Protein AF-A0A7M7HF62-F1 (afdb_monomer_lite)

pLDDT: mean 87.73, std 7.61, range [60.03, 95.88]

Foldseek 3Di:
DCVVQVWDKDAPQQHHFDDDPPAHGARIWTQDPVRAIATEHEAECQQQLPCVVDPPPQVPADPPGDGSVNSNVVNVVRQVVCVVVRHHYDYHYPVNVVVCCVVPPVNVVVCCVVCVPVDDPADVVQQDDDDDDDDLDPDDDDDVPDDDDDDDDVPVVVVCVVVPDDDDDGDRDQDDDVRQCVVCPPVNNCVPDQFKDFDKDQADFPDSDQQDWDQDPNDTDRDNFQQCVNVVPPDHDPDPPRVRRIDTTMHGSVSVVVD

Sequence (259 aa):
MEHEIGWPILHSVKSRDKRLSKGPLVDGFCVLENNEKVVLQSHGYYWHGCVRCYTDGRDLPIVNGESMDERYERTLRVSGKIRRHRYRLIEKRECDFDREYSENEQMMTYIKEVTKDWHTPLNPPDAFFGGRTGNTIKSYNICKNEKIKYVDVCSLYRTFANAGRYPVGDPKLYVGEVECARIVGPDNNISQIDGLLMCEVLPLRNLYLPILPVKMHNKLLFPLCRSYAASMCQEDCKHEVVNARIFVGTWVADELRNA

Organism: Nasonia vitripennis (NCBI:txid7425)

Radius of gyration: 26.22 Å; chains: 1; bounding box: 62×40×77 Å

Secondary structure (DSSP, 8-state):
-HHHH-PPPB-TTTSPPEEPTTS-EESEEEE-TT--EEEEEEE-TTTTT-TTT--SSTTSB-TTS-BHHHHHHHHHHHHHHHHHTT-EEEEEEHHHHHHHHHH-HHHHHHHHHHTTT-PPPP-GGGG--------S-S--PPPTT--------TTHHHHHHHHS----SPPPP--SHHHHHHHHTTTT--TT--SEEEEEE-PPSS-SS----EEETTEEE--S-HHHHHTT--S------GGGT-EEEEEEHHHHHT-

Structure (mmCIF, N/CA/C/O backbone):
data_AF-A0A7M7HF62-F1
#
_entry.id   AF-A0A7M7HF62-F1
#
loop_
_atom_site.group_PDB
_atom_site.id
_atom_site.type_symbol
_atom_site.label_atom_id
_atom_site.label_alt_id
_atom_site.label_comp_id
_atom_site.label_asym_id
_atom_site.label_entity_id
_atom_site.label_seq_id
_atom_site.pdbx_PDB_ins_code
_atom_site.Cartn_x
_atom_site.Cartn_y
_atom_site.Cartn_z
_atom_site.occupancy
_atom_site.B_iso_or_equiv
_atom_site.auth_seq_id
_atom_site.auth_comp_id
_atom_site.auth_asym_id
_atom_site.auth_atom_id
_atom_site.pdbx_PDB_model_num
ATOM 1 N N . MET A 1 1 ? -5.792 -0.531 25.590 1.00 61.47 1 MET A N 1
ATOM 2 C CA . MET A 1 1 ? -6.219 -1.948 25.594 1.00 61.47 1 MET A CA 1
ATOM 3 C C . MET A 1 1 ? -5.122 -2.902 25.146 1.00 61.47 1 MET A C 1
ATOM 5 O O . MET A 1 1 ? -4.545 -3.494 26.032 1.00 61.47 1 MET A O 1
ATOM 9 N N . GLU A 1 2 ? -4.786 -3.080 23.860 1.00 67.88 2 GLU A N 1
ATOM 10 C CA . GLU A 1 2 ? -3.786 -4.102 23.452 1.00 67.88 2 GLU A CA 1
ATOM 11 C C . GLU A 1 2 ? -2.454 -3.994 24.217 1.00 67.88 2 GLU A C 1
ATOM 13 O O . GLU A 1 2 ? -1.947 -4.992 24.709 1.00 67.88 2 GLU A O 1
ATOM 18 N N . HIS A 1 3 ? -1.971 -2.771 24.433 1.00 70.25 3 HIS A N 1
ATOM 19 C CA . HIS A 1 3 ? -0.820 -2.470 25.290 1.00 70.25 3 HIS A CA 1
ATOM 20 C C . HIS A 1 3 ? -0.986 -2.864 26.767 1.00 70.25 3 HIS A C 1
ATOM 22 O O . HIS A 1 3 ? -0.040 -3.294 27.410 1.00 70.25 3 HIS A O 1
ATOM 28 N N . GLU A 1 4 ? -2.186 -2.694 27.315 1.00 68.75 4 GLU A N 1
ATOM 29 C CA . GLU A 1 4 ? -2.469 -2.881 28.744 1.00 68.75 4 GLU A CA 1
ATOM 30 C C . GLU A 1 4 ? -2.792 -4.336 29.083 1.00 68.75 4 GLU A C 1
ATOM 32 O O . GLU A 1 4 ? -2.513 -4.784 30.189 1.00 68.75 4 GLU A O 1
ATOM 37 N N . ILE A 1 5 ? -3.420 -5.064 28.152 1.00 69.62 5 ILE A N 1
ATOM 38 C CA . ILE A 1 5 ? -3.916 -6.424 28.391 1.00 69.62 5 ILE A CA 1
ATOM 39 C C . ILE A 1 5 ? -3.194 -7.489 27.558 1.00 69.62 5 ILE A C 1
ATOM 41 O O . ILE A 1 5 ? -3.414 -8.670 27.794 1.00 69.62 5 ILE A O 1
ATOM 45 N N . GLY A 1 6 ? -2.361 -7.107 26.584 1.00 69.31 6 GLY A N 1
ATOM 46 C CA . GLY A 1 6 ? -1.573 -8.032 25.757 1.00 69.31 6 GLY A CA 1
ATOM 47 C C . GLY A 1 6 ? -2.374 -8.854 24.738 1.00 69.31 6 GLY A C 1
ATOM 48 O O . GLY A 1 6 ? -1.810 -9.722 24.076 1.00 69.31 6 GLY A O 1
ATOM 49 N N . TRP A 1 7 ? -3.681 -8.605 24.596 1.00 76.06 7 TRP A N 1
ATOM 50 C CA . TRP A 1 7 ? -4.556 -9.373 23.705 1.00 76.06 7 TRP A CA 1
ATOM 51 C C . TRP A 1 7 ? -4.641 -8.749 22.310 1.00 76.06 7 TRP A C 1
ATOM 53 O O . TRP A 1 7 ? -4.998 -7.569 22.211 1.00 76.06 7 TRP A O 1
ATOM 63 N N . PRO A 1 8 ? -4.403 -9.527 21.236 1.00 79.00 8 PRO A N 1
ATOM 64 C CA . PRO A 1 8 ? -4.439 -9.016 19.875 1.00 79.00 8 PRO A CA 1
ATOM 65 C C . PRO A 1 8 ? -5.850 -8.566 19.492 1.00 79.00 8 PRO A C 1
ATOM 67 O O . PRO A 1 8 ? -6.834 -9.293 19.670 1.00 79.00 8 PRO A O 1
ATOM 70 N N . ILE A 1 9 ? -5.943 -7.360 18.937 1.00 83.12 9 ILE A N 1
ATOM 71 C CA . ILE A 1 9 ? -7.199 -6.785 18.452 1.00 83.12 9 ILE A CA 1
ATOM 72 C C . ILE A 1 9 ? -7.272 -6.972 16.935 1.00 83.12 9 ILE A C 1
ATOM 74 O O . ILE A 1 9 ? -6.350 -6.615 16.207 1.00 83.12 9 ILE A O 1
ATOM 78 N N . LEU A 1 10 ? -8.395 -7.493 16.441 1.00 81.56 10 LEU A N 1
ATOM 79 C CA . LEU A 1 10 ? -8.717 -7.485 15.015 1.00 81.56 10 LEU A CA 1
ATOM 80 C C . LEU A 1 10 ? -9.330 -6.131 14.650 1.00 81.56 10 LEU A C 1
ATOM 82 O O . LEU A 1 10 ? -10.447 -5.840 15.076 1.00 81.56 10 LEU A O 1
ATOM 86 N N . HIS A 1 11 ? -8.604 -5.328 13.878 1.00 77.62 11 HIS A N 1
ATOM 87 C CA . HIS A 1 11 ? -9.029 -4.029 13.341 1.00 77.62 11 HIS A CA 1
ATOM 88 C C . HIS A 1 11 ? -8.416 -3.803 11.951 1.00 77.62 11 HIS A C 1
ATOM 90 O O . HIS A 1 11 ? -7.455 -4.496 11.602 1.00 77.62 11 HIS A O 1
ATOM 96 N N . SER A 1 12 ? -8.935 -2.829 11.195 1.00 66.62 12 SER A N 1
ATOM 97 C CA . SER A 1 12 ? -8.544 -2.483 9.811 1.00 66.62 12 SER A CA 1
ATOM 98 C C . SER A 1 12 ? -7.042 -2.348 9.528 1.00 66.62 12 SER A C 1
ATOM 100 O O . SER A 1 12 ? -6.607 -2.604 8.409 1.00 66.62 12 SER A O 1
ATOM 102 N N . VAL A 1 13 ? -6.240 -1.934 10.512 1.00 64.62 13 VAL A N 1
ATOM 103 C CA . VAL A 1 13 ? -4.793 -1.711 10.317 1.00 64.62 13 VAL A CA 1
ATOM 104 C C . VAL A 1 13 ? -3.992 -3.014 10.422 1.00 64.62 13 VAL A C 1
ATOM 106 O O . VAL A 1 13 ? -2.988 -3.161 9.737 1.00 64.62 13 VAL A O 1
ATOM 109 N N . LYS A 1 14 ? -4.431 -3.981 11.240 1.00 62.00 14 LYS A N 1
ATOM 110 C CA . LYS A 1 14 ? -3.770 -5.298 11.371 1.00 62.00 14 LYS A CA 1
ATOM 111 C C . LYS A 1 14 ? -4.413 -6.385 10.517 1.00 62.00 14 LYS A C 1
ATOM 113 O O . LYS A 1 14 ? -3.799 -7.399 10.212 1.00 62.00 14 LYS A O 1
ATOM 118 N N . SER A 1 15 ? -5.688 -6.222 10.191 1.00 61.22 15 SER A N 1
ATOM 119 C CA . SER A 1 15 ? -6.495 -7.205 9.477 1.00 61.22 15 SER A CA 1
ATOM 120 C C . SER A 1 15 ? -7.727 -6.519 8.881 1.00 61.22 15 SER A C 1
ATOM 122 O O . SER A 1 15 ? -7.782 -5.303 8.773 1.00 61.22 15 SER A O 1
ATOM 124 N N . ARG A 1 16 ? -8.755 -7.280 8.511 1.00 65.44 16 ARG A N 1
ATOM 125 C CA . ARG A 1 16 ? -10.042 -6.713 8.102 1.00 65.44 16 ARG A CA 1
ATOM 126 C C . ARG A 1 16 ? -10.886 -6.346 9.323 1.00 65.44 16 ARG A C 1
ATOM 128 O O . ARG A 1 16 ? -10.899 -7.085 10.308 1.00 65.44 16 ARG A O 1
ATOM 135 N N . ASP A 1 17 ? -11.683 -5.286 9.209 1.00 68.88 17 ASP A N 1
ATOM 136 C CA . ASP A 1 17 ? -12.742 -5.015 10.182 1.00 68.88 17 ASP A CA 1
ATOM 137 C C . ASP A 1 17 ? -13.653 -6.238 10.347 1.00 68.88 17 ASP A C 1
ATOM 139 O O . ASP A 1 17 ? -14.068 -6.898 9.380 1.00 68.88 17 ASP A O 1
ATOM 143 N N . LYS A 1 18 ? -13.973 -6.573 11.597 1.00 80.56 18 LYS A N 1
ATOM 144 C CA . LYS A 1 18 ? -14.740 -7.779 11.900 1.00 80.56 18 LYS A CA 1
ATOM 145 C C . LYS A 1 18 ? -16.223 -7.514 11.680 1.00 80.56 18 LYS A C 1
ATOM 147 O O . LYS A 1 18 ? -16.827 -6.681 12.348 1.00 80.56 18 LYS A O 1
ATOM 152 N N . ARG A 1 19 ? -16.869 -8.297 10.813 1.00 85.62 19 ARG A N 1
ATOM 153 C CA . ARG A 1 19 ? -18.338 -8.383 10.798 1.00 85.62 19 ARG A CA 1
ATOM 154 C C . ARG A 1 19 ? -18.802 -9.393 11.842 1.00 85.62 19 ARG A C 1
ATOM 156 O O . ARG A 1 19 ? -18.401 -10.559 11.810 1.00 85.62 19 ARG A O 1
ATOM 163 N N . LEU A 1 20 ? -19.645 -8.953 12.773 1.00 87.25 20 LEU A N 1
ATOM 164 C CA . LEU A 1 20 ? -20.242 -9.848 13.765 1.00 87.25 20 LEU A CA 1
ATOM 165 C C . LEU A 1 20 ? -21.258 -10.778 13.083 1.00 87.25 20 LEU A C 1
ATOM 167 O O . LEU A 1 20 ? -22.001 -10.345 12.204 1.00 87.25 20 LEU A O 1
ATOM 171 N N . SER A 1 21 ? -21.346 -12.043 13.512 1.00 79.88 21 SER A N 1
ATOM 172 C CA . SER A 1 21 ? -22.169 -13.081 12.853 1.00 79.88 21 SER A CA 1
ATOM 173 C C . SER A 1 21 ? -23.658 -12.733 12.728 1.00 79.88 21 SER A C 1
ATOM 175 O O . SER A 1 21 ? -24.338 -13.248 11.846 1.00 79.88 21 SER A O 1
ATOM 177 N N . LYS A 1 22 ? -24.172 -11.853 13.596 1.00 74.75 22 LYS A N 1
ATOM 178 C CA . LYS A 1 22 ? -25.533 -11.293 13.537 1.00 74.75 22 LYS A CA 1
ATOM 179 C C . LYS A 1 22 ? -25.543 -9.779 13.781 1.00 74.75 22 LYS A C 1
ATOM 181 O O . LYS A 1 22 ? -26.479 -9.236 14.369 1.00 74.75 22 LYS A O 1
ATOM 186 N N . GLY A 1 23 ? -24.491 -9.075 13.366 1.00 80.00 23 GLY A N 1
ATOM 187 C CA . GLY A 1 23 ? -24.286 -7.674 13.727 1.00 80.00 23 GLY A CA 1
ATOM 188 C C . GLY A 1 23 ? -23.607 -6.832 12.648 1.00 80.00 23 GLY A C 1
ATOM 189 O O . GLY A 1 23 ? -23.434 -7.283 11.513 1.00 80.00 23 GLY A O 1
ATOM 190 N N . PRO A 1 24 ? -23.301 -5.571 12.983 1.00 86.25 24 PRO A N 1
ATOM 191 C CA . PRO A 1 24 ? -22.609 -4.665 12.078 1.00 86.25 24 PRO A CA 1
ATOM 192 C C . PRO A 1 24 ? -21.140 -5.074 11.892 1.00 86.25 24 PRO A C 1
ATOM 194 O O . PRO A 1 24 ? -20.638 -6.013 12.522 1.00 86.25 24 PRO A O 1
ATOM 197 N N . LEU A 1 25 ? -20.477 -4.358 10.988 1.00 88.88 25 LEU A N 1
ATOM 198 C CA . LEU A 1 25 ? -19.023 -4.246 10.980 1.00 88.88 25 LEU A CA 1
ATOM 199 C C . LEU A 1 25 ? -18.592 -3.456 12.227 1.00 88.88 25 LEU A C 1
ATOM 201 O O . LEU A 1 25 ? -19.324 -2.552 12.628 1.00 88.88 25 LEU A O 1
ATOM 205 N N . VAL A 1 26 ? -17.472 -3.819 12.850 1.00 91.44 26 VAL A N 1
ATOM 206 C CA . VAL A 1 26 ? -16.963 -3.138 14.050 1.00 91.44 26 VAL A CA 1
ATOM 207 C C . VAL A 1 26 ? -15.495 -2.753 13.893 1.00 91.44 26 VAL A C 1
ATOM 209 O O . VAL A 1 26 ? -14.749 -3.475 13.233 1.00 91.44 26 VAL A O 1
ATOM 212 N N . ASP A 1 27 ? -15.102 -1.656 14.543 1.00 90.81 27 ASP A N 1
ATOM 213 C CA . ASP A 1 27 ? -13.752 -1.072 14.463 1.00 90.81 27 ASP A CA 1
ATOM 214 C C . ASP A 1 27 ? -12.684 -1.950 15.126 1.00 90.81 27 ASP A C 1
ATOM 216 O O . ASP A 1 27 ? -11.539 -1.986 14.685 1.00 90.81 27 ASP A O 1
ATOM 220 N N . GLY A 1 28 ? -13.048 -2.676 16.187 1.00 91.25 28 GLY A N 1
ATOM 221 C CA . GLY A 1 28 ? -12.149 -3.611 16.855 1.00 91.25 28 GLY A CA 1
ATOM 222 C C . GLY A 1 28 ? -12.880 -4.804 17.457 1.00 91.25 28 GLY A C 1
ATOM 223 O O . GLY A 1 28 ? -13.979 -4.679 18.003 1.00 91.25 28 GLY A O 1
ATOM 224 N N . PHE A 1 29 ? -12.263 -5.980 17.380 1.00 91.06 29 PHE A N 1
ATOM 225 C CA . PHE A 1 29 ? -12.777 -7.203 17.988 1.00 91.06 29 PHE A CA 1
ATOM 226 C C . PHE A 1 29 ? -11.650 -8.033 18.596 1.00 91.06 29 PHE A C 1
ATOM 228 O O . PHE A 1 29 ? -10.673 -8.337 17.915 1.00 91.06 29 PHE A O 1
ATOM 235 N N . CYS A 1 30 ? -11.808 -8.471 19.841 1.00 90.50 30 CYS A N 1
ATOM 236 C CA . CYS A 1 30 ? -10.912 -9.450 20.449 1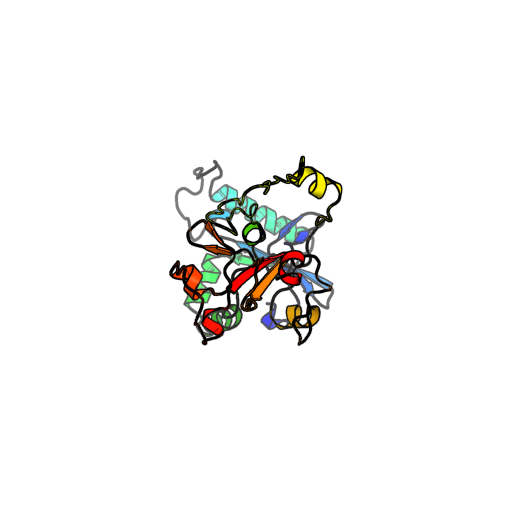.00 90.50 30 CYS A CA 1
ATOM 237 C C . CYS A 1 30 ? -11.687 -10.482 21.275 1.00 90.50 30 CYS A C 1
ATOM 239 O O . CYS A 1 30 ? -12.834 -10.272 21.680 1.00 90.50 30 CYS A O 1
ATOM 241 N N . VAL A 1 31 ? -11.059 -11.637 21.478 1.00 89.69 31 VAL A N 1
ATOM 242 C CA . VAL A 1 31 ? -11.543 -12.685 22.378 1.00 89.69 31 VAL A CA 1
ATOM 243 C C . VAL A 1 31 ? -10.494 -12.833 23.462 1.00 89.69 31 VAL A C 1
ATOM 245 O O . VAL A 1 31 ? -9.339 -13.114 23.154 1.00 89.69 31 VAL A O 1
ATOM 248 N N . LEU A 1 32 ? -10.891 -12.581 24.704 1.00 88.12 32 LEU A N 1
ATOM 249 C CA . LEU A 1 32 ? -10.016 -12.714 25.862 1.00 88.12 32 LEU A CA 1
ATOM 250 C C . LEU A 1 32 ? -9.834 -14.194 26.228 1.00 88.12 32 LEU A C 1
ATOM 252 O O . LEU A 1 32 ? -10.621 -15.050 25.822 1.00 88.12 32 LEU A O 1
ATOM 256 N N . GLU A 1 33 ? -8.836 -14.480 27.058 1.00 85.25 33 GLU A N 1
ATOM 257 C CA . GLU A 1 33 ? -8.508 -15.822 27.566 1.00 85.25 33 GLU A CA 1
ATOM 258 C C . GLU A 1 33 ? -9.707 -16.555 28.194 1.00 85.25 33 GLU A C 1
ATOM 260 O O . GLU A 1 33 ? -9.894 -17.757 28.020 1.00 85.25 33 GLU A O 1
ATOM 265 N N . ASN A 1 34 ? -10.580 -15.810 28.876 1.00 88.75 34 ASN A N 1
ATOM 266 C CA . ASN A 1 34 ? -11.805 -16.315 29.497 1.00 88.75 34 ASN A CA 1
ATOM 267 C C . ASN A 1 34 ? -12.967 -16.529 28.498 1.00 88.75 34 ASN A C 1
ATOM 269 O O . ASN A 1 34 ? -14.116 -16.682 28.916 1.00 88.75 34 ASN A O 1
ATOM 273 N N . ASN A 1 35 ? -12.694 -16.516 27.188 1.00 88.75 35 ASN A N 1
ATOM 274 C CA . ASN A 1 35 ? -13.662 -16.562 26.088 1.00 88.75 35 ASN A CA 1
ATOM 275 C C . ASN A 1 35 ? -14.650 -15.379 26.027 1.00 88.75 35 ASN A C 1
ATOM 277 O O . ASN A 1 35 ? -15.628 -15.428 25.267 1.00 88.75 35 ASN A O 1
ATOM 281 N N . GLU A 1 36 ? -14.414 -14.298 26.776 1.00 91.19 36 GLU A N 1
ATOM 282 C CA . GLU A 1 36 ? -15.197 -13.071 26.649 1.00 91.19 36 GLU A CA 1
ATOM 283 C C . GLU A 1 36 ? -14.910 -12.403 25.298 1.00 91.19 36 GLU A C 1
ATOM 285 O O . GLU A 1 36 ? -13.763 -12.161 24.923 1.00 91.19 36 GLU A O 1
ATOM 290 N N . LYS A 1 37 ? -15.975 -12.090 24.553 1.00 92.56 37 LYS A N 1
ATOM 291 C CA . LYS A 1 37 ? -15.882 -11.411 23.258 1.00 92.56 37 LYS A CA 1
ATOM 292 C C . LYS A 1 37 ? -16.046 -9.913 23.464 1.00 92.56 37 LYS A C 1
ATOM 294 O O . LYS A 1 37 ? -17.145 -9.455 23.793 1.00 92.56 37 LYS A O 1
ATOM 299 N N . VAL A 1 38 ? -14.978 -9.164 23.227 1.00 93.69 38 VAL A N 1
ATOM 300 C CA . VAL A 1 38 ? -14.944 -7.711 23.382 1.00 93.69 38 VAL A CA 1
ATOM 301 C C . VAL A 1 38 ? -15.038 -7.052 22.011 1.00 93.69 38 VAL A C 1
ATOM 303 O O . VAL A 1 38 ? -14.367 -7.445 21.057 1.00 93.69 38 VAL A O 1
ATOM 306 N N . VAL A 1 39 ? -15.905 -6.051 21.913 1.00 94.25 39 VAL A N 1
ATOM 307 C CA . VAL A 1 39 ? -16.074 -5.199 20.736 1.00 94.25 39 VAL A CA 1
ATOM 308 C C . VAL A 1 39 ? -15.646 -3.789 21.108 1.00 94.25 39 VAL A C 1
ATOM 310 O O . VAL A 1 39 ? -16.085 -3.264 22.131 1.00 94.25 39 VAL A O 1
ATOM 313 N N . LEU A 1 40 ? -14.825 -3.181 20.261 1.00 93.12 40 LEU A N 1
ATOM 314 C CA . LEU A 1 40 ? -14.386 -1.798 20.370 1.00 93.12 40 LEU A CA 1
ATOM 315 C C . LEU A 1 40 ? -15.074 -0.972 19.278 1.00 93.12 40 LEU A C 1
ATOM 317 O O . LEU A 1 40 ? -15.145 -1.395 18.121 1.00 93.12 40 LEU A O 1
ATOM 321 N N . GLN A 1 41 ? -15.609 0.184 19.659 1.00 93.81 41 GLN A N 1
ATOM 322 C CA . GLN A 1 41 ? -16.238 1.133 18.742 1.00 93.81 41 GLN A CA 1
ATOM 323 C C . GLN A 1 41 ? -15.702 2.543 18.983 1.00 93.81 41 GLN A C 1
ATOM 325 O O . GLN A 1 41 ? -15.749 3.036 20.114 1.00 93.81 41 GLN A O 1
ATOM 330 N N . SER A 1 42 ? -15.227 3.190 17.923 1.00 93.62 42 SER A N 1
ATOM 331 C CA . SER A 1 42 ? -14.834 4.597 17.920 1.00 93.62 42 SER A CA 1
ATOM 332 C C . SER A 1 42 ? -15.900 5.446 17.236 1.00 93.62 42 SER A C 1
ATOM 334 O O . SER A 1 42 ? -16.158 5.318 16.041 1.00 93.62 42 SER A O 1
ATOM 336 N N . HIS A 1 43 ? -16.500 6.354 17.997 1.00 94.69 43 HIS A N 1
ATOM 337 C CA . HIS A 1 43 ? -17.610 7.185 17.547 1.00 94.69 43 HIS A CA 1
ATOM 338 C C . HIS A 1 43 ? -17.129 8.577 17.155 1.00 94.69 43 HIS A C 1
ATOM 340 O O . HIS A 1 43 ? -17.007 9.457 18.012 1.00 94.69 43 HIS A O 1
ATOM 346 N N . GLY A 1 44 ? -16.897 8.777 15.857 1.00 93.50 44 GLY A N 1
ATOM 347 C CA . GLY A 1 44 ? -16.615 10.099 15.294 1.00 93.50 44 GLY A CA 1
ATOM 348 C C . GLY A 1 44 ? -17.749 11.100 15.543 1.00 93.50 44 GLY A C 1
ATOM 349 O O . GLY A 1 44 ? -18.923 10.738 15.392 1.00 93.50 44 GLY A O 1
ATOM 350 N N . TYR A 1 45 ? -17.430 12.343 15.921 1.00 91.50 45 TYR A N 1
ATOM 351 C CA . TYR A 1 45 ? -18.429 13.292 16.440 1.00 91.50 45 TYR A CA 1
ATOM 352 C C . TYR A 1 45 ? -19.553 13.593 15.440 1.00 91.50 45 TYR A C 1
ATOM 354 O O . TYR A 1 45 ? -20.723 13.652 15.827 1.00 91.50 45 TYR A O 1
ATOM 362 N N . TYR A 1 46 ? -19.209 13.731 14.159 1.00 90.75 46 TYR A N 1
ATOM 363 C CA . TYR A 1 46 ? -20.136 14.079 13.081 1.00 90.75 46 TYR A CA 1
ATOM 364 C C . TYR A 1 46 ? -20.946 12.864 12.618 1.00 90.75 46 TYR A C 1
ATOM 366 O O . TYR A 1 46 ? -22.168 12.918 12.478 1.00 90.75 46 TYR A O 1
ATOM 374 N N . TRP A 1 47 ? -20.272 11.735 12.397 1.00 90.38 47 TRP A N 1
ATOM 375 C CA . TRP A 1 47 ? -20.882 10.526 11.837 1.00 90.38 47 TRP A CA 1
ATOM 376 C C . TRP A 1 47 ? -21.802 9.797 12.822 1.00 90.38 47 TRP A C 1
ATOM 378 O O . TRP A 1 47 ? -22.781 9.177 12.405 1.00 90.38 47 TRP A O 1
ATOM 388 N N . HIS A 1 48 ? -21.531 9.934 14.121 1.00 93.44 48 HIS A N 1
ATOM 389 C CA . HIS A 1 48 ? -22.259 9.253 15.195 1.00 93.44 48 HIS A CA 1
ATOM 390 C C . HIS A 1 48 ? -23.110 10.205 16.052 1.00 93.44 48 HIS A C 1
ATOM 392 O O . HIS A 1 48 ? -23.569 9.834 17.135 1.00 93.44 48 HIS A O 1
ATOM 398 N N . GLY A 1 49 ? -23.329 11.441 15.587 1.00 92.62 49 GLY A N 1
ATOM 399 C CA . GLY A 1 49 ? -24.308 12.355 16.180 1.00 92.62 49 GLY A CA 1
ATOM 400 C C . GLY A 1 49 ? -23.966 12.822 17.599 1.00 92.62 49 GLY A C 1
ATOM 401 O O . GLY A 1 49 ? -24.835 12.823 18.469 1.00 92.62 49 GLY A O 1
ATOM 402 N N . CYS A 1 50 ? -22.713 13.186 17.890 1.00 94.19 50 CYS A N 1
ATOM 403 C CA . CYS A 1 50 ? -22.297 13.518 19.256 1.00 94.19 50 CYS A CA 1
ATOM 404 C C . CYS A 1 50 ? -23.122 14.668 19.866 1.00 94.19 50 CYS A C 1
ATOM 406 O O . CYS A 1 50 ? -23.088 15.795 19.378 1.00 94.19 50 CYS A O 1
ATOM 408 N N . VAL A 1 51 ? -23.820 14.382 20.971 1.00 93.25 51 VAL A N 1
ATOM 409 C CA . VAL A 1 51 ? -24.676 15.326 21.722 1.00 93.25 51 VAL A CA 1
ATOM 410 C C . VAL A 1 51 ? -23.917 16.447 22.430 1.00 93.25 51 VAL A C 1
ATOM 412 O O . VAL A 1 51 ? -24.511 17.454 22.785 1.00 93.25 51 VAL A O 1
ATOM 415 N N . ARG A 1 52 ? -22.605 16.286 22.633 1.00 91.75 52 ARG A N 1
ATOM 416 C CA . ARG A 1 52 ? -21.754 17.298 23.281 1.00 91.75 52 ARG A CA 1
ATOM 417 C C . ARG A 1 52 ? -21.106 18.262 22.291 1.00 91.75 52 ARG A C 1
ATOM 419 O O . ARG A 1 52 ? -20.839 19.395 22.657 1.00 91.75 52 ARG A O 1
ATOM 426 N N . CYS A 1 53 ? -20.827 17.801 21.071 1.00 92.31 53 CYS A N 1
ATOM 427 C CA . CYS A 1 53 ? -20.156 18.606 20.044 1.00 92.31 53 CYS A CA 1
ATOM 428 C C . CYS A 1 53 ? -21.143 19.383 19.169 1.00 92.31 53 CYS A C 1
ATOM 430 O O . CYS A 1 53 ? -20.774 20.409 18.614 1.00 92.31 53 CYS A O 1
ATOM 432 N N . TYR A 1 54 ? -22.379 18.893 19.041 1.00 90.44 54 TYR A N 1
ATOM 433 C CA . TYR A 1 54 ? -23.438 19.539 18.270 1.00 90.44 54 TYR A CA 1
ATOM 434 C C . TYR A 1 54 ? -24.661 19.682 19.158 1.00 90.44 54 TYR A C 1
ATOM 436 O O . TYR A 1 54 ? -25.310 18.683 19.461 1.00 90.44 54 TYR A O 1
ATOM 444 N N . THR A 1 55 ? -24.947 20.901 19.595 1.00 90.00 55 THR A N 1
ATOM 445 C CA . THR A 1 55 ? -26.045 21.204 20.523 1.00 90.00 55 THR A CA 1
ATOM 446 C C . THR A 1 55 ? -27.289 21.720 19.815 1.00 90.00 55 THR A C 1
ATOM 448 O O . THR A 1 55 ? -28.395 21.413 20.247 1.00 90.00 55 THR A O 1
ATOM 451 N N . ASP A 1 56 ? -27.118 22.434 18.704 1.00 89.06 56 ASP A N 1
ATOM 452 C CA . ASP A 1 56 ? -28.193 23.173 18.041 1.00 89.06 56 ASP A CA 1
ATOM 453 C C . ASP A 1 56 ? -28.618 22.528 16.719 1.00 89.06 56 ASP A C 1
ATOM 455 O O . ASP A 1 56 ? -27.799 21.933 16.015 1.00 89.06 56 ASP A O 1
ATOM 459 N N . GLY A 1 57 ? -29.908 22.657 16.380 1.00 86.81 57 GLY A N 1
ATOM 460 C CA . GLY A 1 57 ? -30.472 22.206 15.100 1.00 86.81 57 GLY A CA 1
ATOM 461 C C . GLY A 1 57 ? -30.264 20.716 14.819 1.00 86.81 57 GLY A C 1
ATOM 462 O O . GLY A 1 57 ? -30.044 20.329 13.673 1.00 86.81 57 GLY A O 1
ATOM 463 N N . ARG A 1 58 ? -30.259 19.881 15.863 1.00 92.44 58 ARG A N 1
ATOM 464 C CA . ARG A 1 58 ? -29.906 18.455 15.765 1.00 92.44 58 ARG A CA 1
ATOM 465 C C . ARG A 1 58 ? -30.951 17.604 15.047 1.00 92.44 58 ARG A C 1
ATOM 467 O O . ARG A 1 58 ? -30.604 16.546 14.525 1.00 92.44 58 ARG A O 1
ATOM 474 N N . ASP A 1 59 ? -32.187 18.077 15.027 1.00 91.50 59 ASP A N 1
ATOM 475 C CA . ASP A 1 59 ? -33.343 17.520 14.332 1.00 91.50 59 ASP A CA 1
ATOM 476 C C . ASP A 1 59 ? -33.380 17.910 12.848 1.00 91.50 59 ASP A C 1
ATOM 478 O O . ASP A 1 59 ? -34.063 17.263 12.053 1.00 91.50 59 ASP A O 1
ATOM 482 N N . LEU A 1 60 ? -32.614 18.930 12.452 1.00 89.62 60 LEU A N 1
ATOM 483 C CA . LEU A 1 60 ? -32.554 19.378 11.070 1.00 89.62 60 LEU A CA 1
ATOM 484 C C . LEU A 1 60 ? -31.696 18.427 10.221 1.00 89.62 60 LEU A C 1
ATOM 486 O O . LEU A 1 60 ? -30.620 17.993 10.654 1.00 89.62 60 LEU A O 1
ATOM 490 N N . PRO A 1 61 ? -32.131 18.116 8.989 1.00 85.94 61 PRO A N 1
ATOM 491 C CA . PRO A 1 61 ? -31.345 17.305 8.074 1.00 85.94 61 PRO A CA 1
ATOM 492 C C . PRO A 1 61 ? -30.055 18.037 7.691 1.00 85.94 61 PRO A C 1
ATOM 494 O O . PRO A 1 61 ? -30.065 19.224 7.359 1.00 85.94 61 PRO A O 1
ATOM 497 N N . ILE A 1 62 ? -28.940 17.310 7.703 1.00 84.12 62 ILE A N 1
ATOM 498 C CA . ILE A 1 62 ? -27.640 17.806 7.235 1.00 84.12 62 ILE A CA 1
ATOM 499 C C . ILE A 1 62 ? -27.331 17.246 5.836 1.00 84.12 62 ILE A C 1
ATOM 501 O O . ILE A 1 62 ? -28.225 16.874 5.071 1.00 84.12 62 ILE A O 1
ATOM 505 N N . VAL A 1 63 ? -26.050 17.198 5.459 1.00 70.62 63 VAL A N 1
ATOM 506 C CA . VAL A 1 63 ? -25.607 16.611 4.189 1.00 70.62 63 VAL A CA 1
ATOM 507 C C . VAL A 1 63 ? -26.071 15.151 4.112 1.00 70.62 63 VAL A C 1
ATOM 509 O O . VAL A 1 63 ? -25.781 14.353 5.006 1.00 70.62 63 VAL A O 1
ATOM 512 N N . ASN A 1 64 ? -26.764 14.822 3.017 1.00 71.38 64 ASN A N 1
ATOM 513 C CA . ASN A 1 64 ? -27.398 13.530 2.719 1.00 71.38 64 ASN A CA 1
ATOM 514 C C . ASN A 1 64 ? -28.729 13.241 3.441 1.00 71.38 64 ASN A C 1
ATOM 516 O O . ASN A 1 64 ? -29.190 12.104 3.406 1.00 71.38 64 ASN A O 1
ATOM 520 N N . GLY A 1 65 ? -29.367 14.245 4.049 1.00 83.62 65 GLY A N 1
ATOM 521 C CA . GLY A 1 65 ? -30.756 14.155 4.517 1.00 83.62 65 GLY A CA 1
ATOM 522 C C . GLY A 1 65 ? -30.973 13.509 5.889 1.00 83.62 65 GLY A C 1
ATOM 523 O O . GLY A 1 65 ? -32.077 13.619 6.403 1.00 83.62 65 GLY A O 1
ATOM 524 N N . GLU A 1 66 ? -29.955 12.892 6.498 1.00 89.38 66 GLU A N 1
ATOM 525 C CA . GLU A 1 66 ? -30.021 12.443 7.901 1.00 89.38 66 GLU A CA 1
ATOM 526 C C . GLU A 1 66 ? -29.751 13.612 8.857 1.00 89.38 66 GLU A C 1
ATOM 528 O O . GLU A 1 66 ? -28.875 14.427 8.572 1.00 89.38 66 GLU A O 1
ATOM 533 N N . SER A 1 67 ? -30.432 13.671 10.001 1.00 93.44 67 SER A N 1
ATOM 534 C CA . SER A 1 67 ? -30.162 14.632 11.083 1.00 93.44 67 SER A CA 1
ATOM 535 C C . SER A 1 67 ? -29.110 14.120 12.081 1.00 93.44 67 SER A C 1
ATOM 537 O O . SER A 1 67 ? -28.729 12.943 12.082 1.00 93.44 67 SER A O 1
ATOM 539 N N . MET A 1 68 ? -28.603 14.989 12.962 1.00 93.94 68 MET A N 1
ATOM 540 C CA . MET A 1 68 ? -27.642 14.570 13.995 1.00 93.94 68 MET A CA 1
ATOM 541 C C . MET A 1 68 ? -28.277 13.662 15.050 1.00 93.94 68 MET A C 1
ATOM 543 O O . MET A 1 68 ? -27.600 12.761 15.558 1.00 93.94 68 MET A O 1
ATOM 547 N N . ASP A 1 69 ? -29.560 13.857 15.350 1.00 94.69 69 ASP A N 1
ATOM 548 C CA . ASP A 1 69 ? -30.303 12.975 16.249 1.00 94.69 69 ASP A CA 1
ATOM 549 C C . ASP A 1 69 ? -30.566 11.607 15.626 1.00 94.69 69 ASP A C 1
ATOM 551 O O . ASP A 1 69 ? -30.323 10.597 16.283 1.00 94.69 69 ASP A O 1
ATOM 555 N N . GLU A 1 70 ? -30.897 11.530 14.337 1.00 94.44 70 GLU A N 1
ATOM 556 C CA . GLU A 1 70 ? -31.031 10.241 13.644 1.00 94.44 70 GLU A CA 1
ATOM 557 C C . GLU A 1 70 ? -29.713 9.449 13.650 1.00 94.44 70 GLU A C 1
ATOM 559 O O . GLU A 1 70 ? -29.690 8.238 13.910 1.00 94.44 70 GLU A O 1
ATOM 564 N N . ARG A 1 71 ? -28.576 10.128 13.434 1.00 94.50 71 ARG A N 1
ATOM 565 C CA . ARG A 1 71 ? -27.242 9.510 13.534 1.00 94.50 71 ARG A CA 1
ATOM 566 C C . ARG A 1 71 ? -26.950 9.002 14.945 1.00 94.50 71 ARG A C 1
ATOM 568 O O . ARG A 1 71 ? -26.401 7.904 15.104 1.00 94.50 71 ARG A O 1
ATOM 575 N N . TYR A 1 72 ? -27.315 9.777 15.962 1.00 95.31 72 TYR A N 1
ATOM 576 C CA . TYR A 1 72 ? -27.138 9.405 17.362 1.00 95.31 72 TYR A CA 1
ATOM 577 C C . TYR A 1 72 ? -28.009 8.202 17.744 1.00 95.31 72 TYR A C 1
ATOM 579 O O . TYR A 1 72 ? -27.506 7.219 18.293 1.00 95.31 72 TYR A O 1
ATOM 587 N N . GLU A 1 73 ? -29.290 8.220 17.379 1.00 95.50 73 GLU A N 1
ATOM 588 C CA . GLU A 1 73 ? -30.222 7.116 17.606 1.00 95.50 73 GLU A CA 1
ATOM 589 C C . GLU A 1 73 ? -29.770 5.830 16.913 1.00 95.50 73 GLU A C 1
ATOM 591 O O . GLU A 1 73 ? -29.796 4.747 17.510 1.00 95.50 73 GLU A O 1
ATOM 596 N N . ARG A 1 74 ? -29.294 5.928 15.665 1.00 94.31 74 ARG A N 1
ATOM 597 C CA . ARG A 1 74 ? -28.697 4.795 14.947 1.00 94.31 74 ARG A CA 1
ATOM 598 C C . ARG A 1 74 ? -27.501 4.227 15.703 1.00 94.31 74 ARG A C 1
ATOM 600 O O . ARG A 1 74 ? -27.407 3.005 15.843 1.00 94.31 74 ARG A O 1
ATOM 607 N N . THR A 1 75 ? -26.624 5.091 16.207 1.00 94.88 75 THR A N 1
ATOM 608 C CA . THR A 1 75 ? -25.459 4.690 17.007 1.00 94.88 75 THR A CA 1
ATOM 609 C C . THR A 1 75 ? -25.907 3.921 18.252 1.00 94.88 75 THR A C 1
ATOM 611 O O . THR A 1 75 ? -25.493 2.780 18.452 1.00 94.88 75 THR A O 1
ATOM 614 N N . LEU A 1 76 ? -26.857 4.459 19.026 1.00 95.88 76 LEU A N 1
ATOM 615 C CA . LEU A 1 76 ? -27.417 3.777 20.200 1.00 95.88 76 LEU A CA 1
ATOM 616 C C . LEU A 1 76 ? -28.065 2.430 19.851 1.00 95.88 76 LEU A C 1
ATOM 618 O O . LEU A 1 76 ? -27.885 1.442 20.570 1.00 95.88 76 LEU A O 1
ATOM 622 N N . ARG A 1 77 ? -28.793 2.356 18.730 1.00 95.12 77 ARG A N 1
ATOM 623 C CA . ARG A 1 77 ? -29.422 1.119 18.247 1.00 95.12 77 ARG A CA 1
ATOM 624 C C . ARG A 1 77 ? -28.376 0.055 17.914 1.00 95.12 77 ARG A C 1
ATOM 626 O O . ARG A 1 77 ? -28.568 -1.114 18.267 1.00 95.12 77 ARG A O 1
ATOM 633 N N . VAL A 1 78 ? -27.282 0.443 17.259 1.00 93.88 78 VAL A N 1
ATOM 634 C CA . VAL A 1 78 ? -26.143 -0.432 16.955 1.00 93.88 78 VAL A CA 1
ATOM 635 C C . VAL A 1 78 ? -25.493 -0.934 18.244 1.00 93.88 78 VAL A C 1
ATOM 637 O O . VAL A 1 78 ? -25.395 -2.150 18.439 1.00 93.88 78 VAL A O 1
ATOM 640 N N . SER A 1 79 ? -25.154 -0.038 19.166 1.00 95.19 79 SER A N 1
ATOM 641 C CA . SER A 1 79 ? -24.523 -0.388 20.440 1.00 95.19 79 SER A CA 1
ATOM 642 C C . SER A 1 79 ? -25.412 -1.301 21.292 1.00 95.19 79 SER A C 1
ATOM 644 O O . SER A 1 79 ? -24.962 -2.319 21.824 1.00 95.19 79 SER A O 1
ATOM 646 N N . GLY A 1 80 ? -26.715 -1.013 21.355 1.00 94.75 80 GLY A N 1
ATOM 647 C CA . GLY A 1 80 ? -27.705 -1.862 22.017 1.00 94.75 80 GLY A CA 1
ATOM 648 C C . GLY A 1 80 ? -27.861 -3.232 21.351 1.00 94.75 80 GLY A C 1
ATOM 649 O O . GLY A 1 80 ? -28.057 -4.242 22.030 1.00 94.75 80 GLY A O 1
ATOM 650 N N . LYS A 1 81 ? -27.744 -3.319 20.019 1.00 94.00 81 LYS A N 1
ATOM 651 C CA . LYS A 1 81 ? -27.736 -4.604 19.304 1.00 94.00 81 LYS A CA 1
ATOM 652 C C . LYS A 1 81 ? -26.504 -5.434 19.665 1.00 94.00 81 LYS A C 1
ATOM 654 O O . LYS A 1 81 ? -26.668 -6.622 19.930 1.00 94.00 81 LYS A O 1
ATOM 659 N N . ILE A 1 82 ? -25.315 -4.834 19.713 1.00 94.19 82 ILE A N 1
ATOM 660 C CA . ILE A 1 82 ? -24.069 -5.525 20.082 1.00 94.19 82 ILE A CA 1
ATOM 661 C C . ILE A 1 82 ? -24.172 -6.078 21.511 1.00 94.19 82 ILE A C 1
ATOM 663 O O . ILE A 1 82 ? -23.996 -7.280 21.716 1.00 94.19 82 ILE A O 1
ATOM 667 N N . ARG A 1 83 ? -24.578 -5.247 22.480 1.00 93.81 83 ARG A N 1
ATOM 668 C CA . ARG A 1 83 ? -24.766 -5.664 23.882 1.00 93.81 83 ARG A CA 1
ATOM 669 C C . ARG A 1 83 ? -25.768 -6.815 24.031 1.00 93.81 83 ARG A C 1
ATOM 671 O O . ARG A 1 83 ? -25.483 -7.796 24.712 1.00 93.81 83 ARG A O 1
ATOM 678 N N . ARG A 1 84 ? -26.914 -6.758 23.334 1.00 93.25 84 ARG A N 1
ATOM 679 C CA . ARG A 1 84 ? -27.930 -7.836 23.353 1.00 93.25 84 ARG A CA 1
ATOM 680 C C . ARG A 1 84 ? -27.409 -9.185 22.853 1.00 93.25 84 ARG A C 1
ATOM 682 O O . ARG A 1 84 ? -27.918 -10.219 23.269 1.00 93.25 84 ARG A O 1
ATOM 689 N N . HIS A 1 85 ? -26.387 -9.187 21.999 1.00 91.00 85 HIS A N 1
ATOM 690 C CA . HIS A 1 85 ? -25.742 -10.409 21.511 1.00 91.00 85 HIS A CA 1
ATOM 691 C C . HIS A 1 85 ? -24.594 -10.891 22.417 1.00 91.00 85 HIS A C 1
ATOM 693 O O . HIS A 1 85 ? -23.786 -11.710 21.985 1.00 91.00 85 HIS A O 1
ATOM 699 N N . ARG A 1 86 ? -24.550 -10.431 23.679 1.00 90.94 86 ARG A N 1
ATOM 700 C CA . ARG A 1 86 ? -23.583 -10.843 24.713 1.00 90.94 86 ARG A CA 1
ATOM 701 C C . ARG A 1 86 ? -22.124 -10.524 24.373 1.00 90.94 86 ARG A C 1
ATOM 703 O O . ARG A 1 86 ? -21.218 -11.231 24.802 1.00 90.94 86 ARG A O 1
ATOM 710 N N . TYR A 1 87 ? -21.900 -9.461 23.609 1.00 93.31 87 TYR A N 1
ATOM 711 C CA . TYR A 1 87 ? -20.571 -8.880 23.451 1.00 93.31 87 TYR A CA 1
ATOM 712 C C . TYR A 1 87 ? -20.343 -7.822 24.529 1.00 93.31 87 TYR A C 1
ATOM 714 O O . TYR A 1 87 ? -21.227 -6.997 24.789 1.00 93.31 87 TYR A O 1
ATOM 722 N N . ARG A 1 88 ? -19.141 -7.797 25.107 1.00 94.62 88 ARG A N 1
ATOM 723 C CA . ARG A 1 88 ? -18.689 -6.683 25.939 1.00 94.62 88 ARG A CA 1
ATOM 724 C C . ARG A 1 88 ? -18.309 -5.526 25.022 1.00 94.62 88 ARG A C 1
ATOM 726 O O . ARG A 1 88 ? -17.294 -5.581 24.338 1.00 94.62 88 ARG A O 1
ATOM 733 N N . LEU A 1 89 ? -19.151 -4.499 24.973 1.00 94.69 89 LEU A N 1
ATOM 734 C CA . LEU A 1 89 ? -18.940 -3.332 24.120 1.00 94.69 89 LEU A CA 1
ATOM 735 C C . LEU A 1 89 ? -18.224 -2.219 24.890 1.00 94.69 89 LEU A C 1
ATOM 737 O O . LEU A 1 89 ? -18.746 -1.739 25.899 1.00 94.69 89 LEU A O 1
ATOM 741 N N . ILE A 1 90 ? -17.074 -1.792 24.378 1.00 94.81 90 ILE A N 1
ATOM 742 C CA . ILE A 1 90 ? -16.306 -0.645 24.863 1.00 94.81 90 ILE A CA 1
ATOM 743 C C . ILE A 1 90 ? -16.336 0.418 23.772 1.00 94.81 90 ILE A C 1
ATOM 745 O O . ILE A 1 90 ? -16.001 0.160 22.618 1.00 94.81 90 ILE A O 1
ATOM 749 N N . GLU A 1 91 ? -16.781 1.610 24.143 1.00 94.69 91 GLU A N 1
ATOM 750 C CA . GLU A 1 91 ? -17.036 2.699 23.208 1.00 94.69 91 GLU A CA 1
ATOM 751 C C . GLU A 1 91 ? -16.162 3.889 23.578 1.00 94.69 91 GLU A C 1
ATOM 753 O O . GLU A 1 91 ? -16.069 4.249 24.753 1.00 94.69 91 GLU A O 1
ATOM 758 N N . LYS A 1 92 ? -15.559 4.522 22.575 1.00 95.25 92 LYS A N 1
ATOM 759 C CA . LYS A 1 92 ? -14.804 5.759 22.740 1.00 95.25 92 LYS A CA 1
ATOM 760 C C . LYS A 1 92 ? -15.329 6.799 21.766 1.00 95.25 92 LYS A C 1
ATOM 762 O O . LYS A 1 92 ? -15.354 6.556 20.566 1.00 95.25 92 LYS A O 1
ATOM 767 N N . ARG A 1 93 ? -15.773 7.953 22.263 1.00 94.75 93 ARG A N 1
ATOM 768 C CA . ARG A 1 93 ? -16.112 9.085 21.391 1.00 94.75 93 ARG A CA 1
ATOM 769 C C . ARG A 1 93 ? -14.844 9.833 21.020 1.00 94.75 93 ARG A C 1
ATOM 771 O O . ARG A 1 93 ? -13.974 10.001 21.870 1.00 94.75 93 ARG A O 1
ATOM 778 N N . GLU A 1 94 ? -14.794 10.321 19.789 1.00 95.00 94 GLU A N 1
ATOM 779 C CA . GLU A 1 94 ? -13.679 11.121 19.273 1.00 95.00 94 GLU A CA 1
ATOM 780 C C . GLU A 1 94 ? -13.385 12.318 20.185 1.00 95.00 94 GLU A C 1
ATOM 782 O O . GLU A 1 94 ? -12.289 12.420 20.708 1.00 95.00 94 GLU A O 1
ATOM 787 N N . CYS A 1 95 ? -14.397 13.106 20.560 1.00 94.06 95 CYS A N 1
ATOM 788 C CA . CYS A 1 95 ? -14.194 14.256 21.450 1.00 94.06 95 CYS A CA 1
ATOM 789 C C . CYS A 1 95 ? -13.690 13.901 22.863 1.00 94.06 95 CYS A C 1
ATOM 791 O O . CYS A 1 95 ? -13.060 14.726 23.520 1.00 94.06 95 CYS A O 1
ATOM 793 N N . ASP A 1 96 ? -13.996 12.699 23.364 1.00 94.00 96 ASP A N 1
ATOM 794 C CA . ASP A 1 96 ? -13.453 12.232 24.644 1.00 94.00 96 ASP A CA 1
ATOM 795 C C . ASP A 1 96 ? -12.001 11.783 24.486 1.00 94.00 96 ASP A C 1
ATOM 797 O O . ASP A 1 96 ? -11.191 12.012 25.380 1.00 94.00 96 ASP A O 1
ATOM 801 N N . PHE A 1 97 ? -11.676 11.158 23.352 1.00 93.31 97 PHE A N 1
ATOM 802 C CA . PHE A 1 97 ? -10.311 10.792 23.000 1.00 93.31 97 PHE A CA 1
ATOM 803 C C . PHE A 1 97 ? -9.441 12.030 22.790 1.00 93.31 97 PHE A C 1
ATOM 805 O O . PHE A 1 97 ? -8.376 12.098 23.385 1.00 93.31 97 PHE A O 1
ATOM 812 N N . ASP A 1 98 ? -9.905 13.021 22.029 1.00 92.44 98 ASP A N 1
ATOM 813 C CA . ASP A 1 98 ? -9.162 14.253 21.746 1.00 92.44 98 ASP A CA 1
ATOM 814 C C . ASP A 1 98 ? -8.830 15.013 23.029 1.00 92.44 98 ASP A C 1
ATOM 816 O O . ASP A 1 98 ? -7.701 15.463 23.222 1.00 92.44 98 ASP A O 1
ATOM 820 N N . ARG A 1 99 ? -9.804 15.110 23.941 1.00 93.19 99 ARG A N 1
ATOM 821 C CA . ARG A 1 99 ? -9.600 15.732 25.248 1.00 93.19 99 ARG A CA 1
ATOM 822 C C . ARG A 1 99 ? -8.554 14.975 26.062 1.00 93.19 99 ARG A C 1
ATOM 824 O O . ARG A 1 99 ? -7.590 15.586 26.508 1.00 93.19 99 ARG A O 1
ATOM 831 N N . GLU A 1 100 ? -8.708 13.661 26.220 1.00 93.06 100 GLU A N 1
ATOM 832 C CA . GLU A 1 100 ? -7.739 12.843 26.962 1.00 93.06 100 GLU A CA 1
ATOM 833 C C . GLU A 1 100 ? -6.350 12.884 26.334 1.00 93.06 100 GLU A C 1
ATOM 835 O O . GLU A 1 100 ? -5.363 12.998 27.052 1.00 93.06 100 GLU A O 1
ATOM 840 N N . TYR A 1 101 ? -6.273 12.860 25.006 1.00 90.69 101 TYR A N 1
ATOM 841 C CA . TYR A 1 101 ? -5.031 13.029 24.273 1.00 90.69 101 TYR A CA 1
ATOM 842 C C . TYR A 1 101 ? -4.395 14.386 24.588 1.00 90.69 101 TYR A C 1
ATOM 844 O O . TYR A 1 101 ? -3.206 14.439 24.853 1.00 90.69 101 TYR A O 1
ATOM 852 N N . SER A 1 102 ? -5.161 15.479 24.633 1.00 91.69 102 SER A N 1
ATOM 853 C CA . SER A 1 102 ? -4.614 16.805 24.956 1.00 91.69 102 SER A CA 1
ATOM 854 C C . SER A 1 102 ? -4.206 16.984 26.426 1.00 91.69 102 SER A C 1
ATOM 856 O O . SER A 1 102 ? -3.292 17.753 26.716 1.00 91.69 102 SER A O 1
ATOM 858 N N . GLU A 1 103 ? -4.867 16.284 27.351 1.00 94.25 103 GLU A N 1
ATOM 859 C CA . GLU A 1 103 ? -4.697 16.457 28.801 1.00 94.25 103 GLU A CA 1
ATOM 860 C C . GLU A 1 103 ? -3.709 15.451 29.420 1.00 94.25 103 GLU A C 1
ATOM 862 O O . GLU A 1 103 ? -3.192 15.688 30.511 1.00 94.25 103 GLU A O 1
ATOM 867 N N . ASN A 1 104 ? -3.426 14.329 28.747 1.00 93.25 104 ASN A N 1
ATOM 868 C CA . ASN A 1 104 ? -2.585 13.252 29.266 1.00 93.25 104 ASN A CA 1
ATOM 869 C C . ASN A 1 104 ? -1.250 13.150 28.510 1.00 93.25 104 ASN A C 1
ATOM 871 O O . ASN A 1 104 ? -1.143 12.534 27.447 1.00 93.25 104 ASN A O 1
ATOM 875 N N . GLU A 1 105 ? -0.194 13.697 29.115 1.00 93.38 105 GLU A N 1
ATOM 876 C CA . GLU A 1 105 ? 1.162 13.694 28.554 1.00 93.38 105 GLU A CA 1
ATOM 877 C C . GLU A 1 105 ? 1.735 12.286 28.330 1.00 93.38 105 GLU A C 1
ATOM 879 O O . GLU A 1 105 ? 2.411 12.039 27.326 1.00 93.38 105 GLU A O 1
ATOM 884 N N . GLN A 1 106 ? 1.420 11.333 29.212 1.00 91.44 106 GLN A N 1
ATOM 885 C CA . GLN A 1 106 ? 1.866 9.946 29.064 1.00 91.44 106 GLN A CA 1
ATOM 886 C C . GLN A 1 106 ? 1.225 9.293 27.836 1.00 91.44 106 GLN A C 1
ATOM 888 O O . GLN A 1 106 ? 1.909 8.632 27.057 1.00 91.44 106 GLN A O 1
ATOM 893 N N . MET A 1 107 ? -0.073 9.526 27.622 1.00 89.00 107 MET A N 1
ATOM 894 C CA . MET A 1 107 ? -0.800 9.026 26.453 1.00 89.00 107 MET A CA 1
ATOM 895 C C . MET A 1 107 ? -0.262 9.630 25.152 1.00 89.00 107 MET A C 1
ATOM 897 O O . MET A 1 107 ? -0.051 8.895 24.187 1.00 89.00 107 MET A O 1
ATOM 901 N N . MET A 1 108 ? -0.002 10.942 25.124 1.00 88.25 108 MET A N 1
ATOM 902 C CA . MET A 1 108 ? 0.604 11.594 23.957 1.00 88.25 108 MET A CA 1
ATOM 903 C C . MET A 1 108 ? 1.965 11.003 23.617 1.00 88.25 108 MET A C 1
ATOM 905 O O . MET A 1 108 ? 2.239 10.721 22.452 1.00 88.25 108 MET A O 1
ATOM 909 N N . THR A 1 109 ? 2.819 10.839 24.628 1.00 90.38 109 THR A N 1
ATOM 910 C CA . THR A 1 109 ? 4.173 10.304 24.453 1.00 90.38 109 THR A CA 1
ATOM 911 C C . THR A 1 109 ? 4.108 8.881 23.920 1.00 90.38 109 THR A C 1
ATOM 913 O O . THR A 1 109 ? 4.692 8.594 22.879 1.00 90.38 109 THR A O 1
ATOM 916 N N . TYR A 1 110 ? 3.286 8.037 24.543 1.00 87.44 110 TYR A N 1
ATOM 917 C CA . TYR A 1 110 ? 3.066 6.664 24.109 1.00 87.44 110 TYR A CA 1
ATOM 918 C C . TYR A 1 110 ? 2.573 6.573 22.657 1.00 87.44 110 TYR A C 1
ATOM 920 O O . TYR A 1 110 ? 3.134 5.830 21.856 1.00 87.44 110 TYR A O 1
ATOM 928 N N . ILE A 1 111 ? 1.550 7.351 22.281 1.00 85.44 111 ILE A N 1
ATOM 929 C CA . ILE A 1 111 ? 1.032 7.340 20.906 1.00 85.44 111 ILE A CA 1
ATOM 930 C C . ILE A 1 111 ? 2.107 7.810 19.929 1.00 85.44 111 ILE A C 1
ATOM 932 O O . ILE A 1 111 ? 2.290 7.170 18.898 1.00 85.44 111 ILE A O 1
ATOM 936 N N . LYS A 1 112 ? 2.850 8.878 20.239 1.00 84.62 112 LYS A N 1
ATOM 937 C CA . LYS A 1 112 ? 3.948 9.354 19.384 1.00 84.62 112 LYS A CA 1
ATOM 938 C C . LYS A 1 112 ? 5.039 8.305 19.208 1.00 84.62 112 LYS A C 1
ATOM 940 O O . LYS A 1 112 ? 5.539 8.158 18.103 1.00 84.62 112 LYS A O 1
ATOM 945 N N . GLU A 1 113 ? 5.399 7.580 20.262 1.00 83.50 113 GLU A N 1
ATOM 946 C CA . GLU A 1 113 ? 6.398 6.510 20.199 1.00 83.50 113 GLU A CA 1
ATOM 947 C C . GLU A 1 113 ? 5.907 5.328 19.361 1.00 83.50 113 GLU A C 1
ATOM 949 O O . GLU A 1 113 ? 6.609 4.889 18.455 1.00 83.50 113 GLU A O 1
ATOM 954 N N . VAL A 1 114 ? 4.679 4.858 19.593 1.00 76.50 114 VAL A N 1
ATOM 955 C CA . VAL A 1 114 ? 4.103 3.718 18.859 1.00 76.50 114 VAL A CA 1
ATOM 956 C C . VAL A 1 114 ? 3.825 4.049 17.395 1.00 76.50 114 VAL A C 1
ATOM 958 O O . VAL A 1 114 ? 3.915 3.172 16.539 1.00 76.50 114 VAL A O 1
ATOM 961 N N . THR A 1 115 ? 3.486 5.303 17.097 1.00 71.69 115 THR A N 1
ATOM 962 C CA . THR A 1 115 ? 3.222 5.772 15.728 1.00 71.69 115 THR A CA 1
ATOM 963 C C . THR A 1 115 ? 4.457 6.337 15.032 1.00 71.69 115 THR A C 1
ATOM 965 O O . THR A 1 115 ? 4.375 6.695 13.860 1.00 71.69 115 THR A O 1
ATOM 968 N N . LYS A 1 116 ? 5.614 6.384 15.706 1.00 69.81 116 LYS A N 1
ATOM 969 C CA . LYS A 1 116 ? 6.862 6.939 15.160 1.00 69.81 116 LYS A CA 1
ATOM 970 C C . LYS A 1 116 ? 7.273 6.268 13.849 1.00 69.81 116 LYS A C 1
ATOM 972 O O . LYS A 1 116 ? 7.698 6.952 12.922 1.00 69.81 116 LYS A O 1
ATOM 977 N N . ASP A 1 117 ? 7.073 4.955 13.785 1.00 60.03 117 ASP A N 1
ATOM 978 C CA . ASP A 1 117 ? 7.408 4.106 12.640 1.00 60.03 117 ASP A CA 1
ATOM 979 C C . ASP A 1 117 ? 6.152 3.674 11.861 1.00 60.03 117 ASP A C 1
ATOM 981 O O . ASP A 1 117 ? 6.190 2.749 11.046 1.00 60.03 117 ASP A O 1
ATOM 985 N N . TRP A 1 118 ? 5.005 4.327 12.100 1.00 62.78 118 TRP A N 1
ATOM 986 C CA . TRP A 1 118 ? 3.830 4.140 11.253 1.00 62.78 118 TRP A CA 1
ATOM 987 C C . TRP A 1 118 ? 4.096 4.803 9.909 1.00 62.78 118 TRP A C 1
ATOM 989 O O . TRP A 1 118 ? 3.797 5.973 9.673 1.00 62.78 118 TRP A O 1
ATOM 999 N N . HIS A 1 119 ? 4.664 4.021 9.003 1.00 60.91 119 HIS A N 1
ATOM 1000 C CA . HIS A 1 119 ? 4.660 4.353 7.595 1.00 60.91 119 HIS A CA 1
ATOM 1001 C C . HIS A 1 119 ? 3.216 4.439 7.101 1.00 60.91 119 HIS A C 1
ATOM 1003 O O . HIS A 1 119 ? 2.322 3.751 7.606 1.00 60.91 119 HIS A O 1
ATOM 1009 N N . THR A 1 120 ? 2.987 5.281 6.093 1.00 65.81 120 THR A N 1
ATOM 1010 C CA . THR A 1 120 ? 1.728 5.273 5.347 1.00 65.81 120 THR A CA 1
ATOM 1011 C C . THR A 1 120 ? 1.395 3.823 4.991 1.00 65.81 120 THR A C 1
ATOM 1013 O O . THR A 1 120 ? 2.254 3.151 4.418 1.00 65.81 120 THR A O 1
ATOM 1016 N N . PRO A 1 121 ? 0.208 3.307 5.361 1.00 72.56 121 PRO A N 1
ATOM 1017 C CA . PRO A 1 121 ? -0.159 1.942 5.030 1.00 72.56 121 PRO A CA 1
ATOM 1018 C C . PRO A 1 121 ? 0.023 1.691 3.538 1.00 72.56 121 PRO A C 1
ATOM 1020 O O . PRO A 1 121 ? -0.263 2.573 2.724 1.00 72.56 121 PRO A O 1
ATOM 1023 N N . LEU A 1 122 ? 0.472 0.484 3.189 1.00 83.81 122 LEU A N 1
ATOM 1024 C CA . LEU A 1 122 ? 0.581 0.068 1.797 1.00 83.81 122 LEU A CA 1
ATOM 1025 C C . LEU A 1 122 ? -0.754 0.326 1.096 1.00 83.81 122 LEU A C 1
ATOM 1027 O O . LEU A 1 122 ? -1.780 -0.256 1.453 1.00 83.81 122 LEU A O 1
ATOM 1031 N N . ASN A 1 123 ? -0.722 1.183 0.080 1.00 84.75 123 ASN A N 1
ATOM 1032 C CA . ASN A 1 123 ? -1.886 1.533 -0.713 1.00 84.75 123 ASN A CA 1
ATOM 1033 C C . ASN A 1 123 ? -1.787 0.844 -2.086 1.00 84.75 123 ASN A C 1
ATOM 1035 O O . ASN A 1 123 ? -0.944 1.227 -2.899 1.00 84.75 123 ASN A O 1
ATOM 1039 N N . PRO A 1 124 ? -2.624 -0.169 -2.392 1.00 89.12 124 PRO A N 1
ATOM 1040 C CA . PRO A 1 124 ? -2.503 -0.945 -3.629 1.00 89.12 124 PRO A CA 1
ATOM 1041 C C . PRO A 1 124 ? -2.451 -0.138 -4.944 1.00 89.12 124 PRO A C 1
ATOM 1043 O O . PRO A 1 124 ? -1.668 -0.504 -5.821 1.00 89.12 124 PRO A O 1
ATOM 1046 N N . PRO A 1 125 ? -3.211 0.966 -5.115 1.00 90.38 125 PRO A N 1
ATOM 1047 C CA . PRO A 1 125 ? -3.112 1.840 -6.287 1.00 90.38 125 PRO A CA 1
ATOM 1048 C C . PRO A 1 125 ? -1.721 2.435 -6.546 1.00 90.38 125 PRO A C 1
ATOM 1050 O O . PRO A 1 125 ? -1.413 2.796 -7.688 1.00 90.38 125 PRO A O 1
ATOM 1053 N N . ASP A 1 126 ? -0.867 2.534 -5.527 1.00 90.62 126 ASP A N 1
ATOM 1054 C CA . ASP A 1 126 ? 0.478 3.089 -5.682 1.00 90.62 126 ASP A CA 1
ATOM 1055 C C . ASP A 1 126 ? 1.346 2.178 -6.556 1.00 90.62 126 ASP A C 1
ATOM 1057 O O . ASP A 1 126 ? 2.077 2.684 -7.408 1.00 90.62 126 ASP A O 1
ATOM 1061 N N . ALA A 1 127 ? 1.152 0.858 -6.442 1.00 93.00 127 ALA A N 1
ATOM 1062 C CA . ALA A 1 127 ? 1.795 -0.161 -7.274 1.00 93.00 127 ALA A CA 1
ATOM 1063 C C . ALA A 1 127 ? 1.198 -0.280 -8.685 1.00 93.00 127 ALA A C 1
ATOM 1065 O O . ALA A 1 127 ? 1.666 -1.080 -9.493 1.00 93.00 127 ALA A O 1
ATOM 1066 N N . PHE A 1 128 ? 0.140 0.473 -9.003 1.00 91.56 128 PHE A N 1
ATOM 1067 C CA . PHE A 1 128 ? -0.494 0.382 -10.311 1.00 91.56 128 PHE A CA 1
ATOM 1068 C C . PHE A 1 128 ? 0.198 1.304 -11.315 1.00 91.56 128 PHE A C 1
ATOM 1070 O O . PHE A 1 128 ? -0.028 2.520 -11.335 1.00 91.56 128 PHE A O 1
ATOM 1077 N N . PHE A 1 129 ? 1.060 0.726 -12.149 1.00 92.06 129 PHE A N 1
ATOM 1078 C CA . PHE A 1 129 ? 1.795 1.430 -13.196 1.00 92.06 129 PHE A CA 1
ATOM 1079 C C . PHE A 1 129 ? 1.215 1.141 -14.587 1.00 92.06 129 PHE A C 1
ATOM 1081 O O . PHE A 1 129 ? 0.640 0.085 -14.848 1.00 92.06 129 PHE A O 1
ATOM 1088 N N . GLY A 1 130 ? 1.332 2.121 -15.485 1.00 89.88 130 GLY A N 1
ATOM 1089 C CA . GLY A 1 130 ? 0.935 1.972 -16.885 1.00 89.88 130 GLY A CA 1
ATOM 1090 C C . GLY A 1 130 ? 1.993 1.249 -17.723 1.00 89.88 130 GLY A C 1
ATOM 1091 O O . GLY A 1 130 ? 3.030 0.817 -17.226 1.00 89.88 130 GLY A O 1
ATOM 1092 N N . GLY A 1 131 ? 1.752 1.160 -19.032 1.00 88.75 131 GLY A N 1
ATOM 1093 C CA . GLY A 1 131 ? 2.732 0.605 -19.965 1.00 88.75 131 GLY A CA 1
ATOM 1094 C C . GLY A 1 131 ? 4.005 1.454 -20.062 1.00 88.75 131 GLY A C 1
ATOM 1095 O O . GLY A 1 131 ? 3.958 2.688 -20.051 1.00 88.75 131 GLY A O 1
ATOM 1096 N N . ARG A 1 132 ? 5.157 0.791 -20.212 1.00 88.81 132 ARG A N 1
ATOM 1097 C CA . ARG A 1 132 ? 6.430 1.462 -20.498 1.00 88.81 132 ARG A CA 1
ATOM 1098 C C . ARG A 1 132 ? 6.359 2.127 -21.870 1.00 88.81 132 ARG A C 1
ATOM 1100 O O . ARG A 1 132 ? 6.192 1.455 -22.881 1.00 88.81 132 ARG A O 1
ATOM 1107 N N . THR A 1 133 ? 6.577 3.436 -21.897 1.00 85.56 133 THR A N 1
ATOM 1108 C CA . THR A 1 133 ? 6.776 4.199 -23.132 1.00 85.56 133 THR A CA 1
ATOM 1109 C C . THR A 1 133 ? 8.107 4.925 -23.029 1.00 85.56 133 THR A C 1
ATOM 1111 O O . THR A 1 133 ? 8.318 5.706 -22.106 1.00 85.56 133 THR A O 1
ATOM 1114 N N . GLY A 1 134 ? 9.026 4.653 -23.949 1.00 82.50 134 GLY A N 1
ATOM 1115 C CA . GLY A 1 134 ? 10.342 5.279 -23.952 1.00 82.50 134 GLY A CA 1
ATOM 1116 C C . GLY A 1 134 ? 11.165 4.844 -25.153 1.00 82.50 134 GLY A C 1
ATOM 1117 O O . GLY A 1 134 ? 10.930 3.782 -25.727 1.00 82.50 134 GLY A O 1
ATOM 1118 N N . ASN A 1 135 ? 12.127 5.674 -25.537 1.00 82.06 135 ASN A N 1
ATOM 1119 C CA . ASN A 1 135 ? 13.078 5.381 -26.596 1.00 82.06 135 ASN A CA 1
ATOM 1120 C C . ASN A 1 135 ? 14.405 4.896 -26.004 1.00 82.06 135 ASN A C 1
ATOM 1122 O O . ASN A 1 135 ? 15.010 5.568 -25.177 1.00 82.06 135 ASN A O 1
ATOM 1126 N N . THR A 1 136 ? 14.891 3.747 -26.469 1.00 82.12 136 THR A N 1
ATOM 1127 C CA . THR A 1 136 ? 16.255 3.293 -26.147 1.00 82.12 136 THR A CA 1
ATOM 1128 C C . THR A 1 136 ? 17.288 3.991 -27.035 1.00 82.12 136 THR A C 1
ATOM 1130 O O . THR A 1 136 ? 18.382 4.314 -26.590 1.00 82.12 136 THR A O 1
ATOM 1133 N N . ILE A 1 137 ? 16.926 4.266 -28.293 1.00 83.19 137 ILE A N 1
ATOM 1134 C CA . ILE A 1 137 ? 17.758 4.954 -29.285 1.00 83.19 137 ILE A CA 1
ATOM 1135 C C . ILE A 1 137 ? 16.944 6.125 -29.848 1.00 83.19 137 ILE A C 1
ATOM 1137 O O . ILE A 1 137 ? 15.834 5.925 -30.338 1.00 83.19 137 ILE A O 1
ATOM 1141 N N . LYS A 1 138 ? 17.472 7.354 -29.750 1.00 84.12 138 LYS A N 1
ATOM 1142 C CA . LYS A 1 138 ? 16.777 8.579 -30.202 1.00 84.12 138 LYS A CA 1
ATOM 1143 C C . LYS A 1 138 ? 16.774 8.723 -31.726 1.00 84.12 138 LYS A C 1
ATOM 1145 O O . LYS A 1 138 ? 15.789 9.189 -32.289 1.00 84.12 138 LYS A O 1
ATOM 1150 N N . SER A 1 139 ? 17.864 8.332 -32.378 1.00 88.25 139 SER A N 1
ATOM 1151 C CA . SER A 1 139 ? 18.022 8.366 -33.830 1.00 88.25 139 SER A CA 1
ATOM 1152 C C . SER A 1 139 ? 18.954 7.247 -34.286 1.00 88.25 139 SER A C 1
ATOM 1154 O O . SER A 1 139 ? 19.898 6.882 -33.586 1.00 88.25 139 SER A O 1
ATOM 1156 N N . TYR A 1 140 ? 18.676 6.691 -35.462 1.00 89.19 140 TYR A N 1
ATOM 1157 C CA . TYR A 1 140 ? 19.496 5.660 -36.081 1.00 89.19 140 TYR A CA 1
ATOM 1158 C C . TYR A 1 140 ? 19.514 5.871 -37.593 1.00 89.19 140 TYR A C 1
ATOM 1160 O O . TYR A 1 140 ? 18.457 5.981 -38.215 1.00 89.19 140 TYR A O 1
ATOM 1168 N N . ASN A 1 141 ? 20.712 5.937 -38.171 1.00 90.81 141 ASN A N 1
ATOM 1169 C CA . ASN A 1 141 ? 20.903 6.075 -39.609 1.00 90.81 141 ASN A CA 1
ATOM 1170 C C . ASN A 1 141 ? 21.222 4.702 -40.192 1.00 90.81 141 ASN A C 1
ATOM 1172 O O . ASN A 1 141 ? 22.236 4.110 -39.832 1.00 90.81 141 ASN A O 1
ATOM 1176 N N . ILE A 1 142 ? 20.369 4.224 -41.095 1.00 90.62 142 ILE A N 1
ATOM 1177 C CA . ILE A 1 142 ? 20.558 2.926 -41.744 1.00 90.62 142 I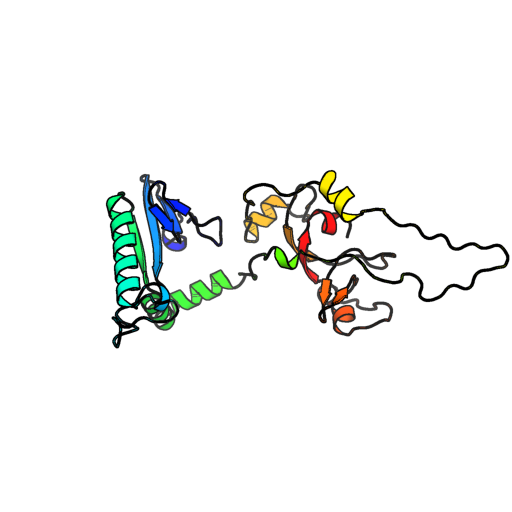LE A CA 1
ATOM 1178 C C . ILE A 1 142 ? 21.746 2.958 -42.717 1.00 90.62 142 ILE A C 1
ATOM 1180 O O . ILE A 1 142 ? 21.928 3.918 -43.471 1.00 90.62 142 ILE A O 1
ATOM 1184 N N . CYS A 1 143 ? 22.535 1.889 -42.750 1.00 92.94 143 CYS A N 1
ATOM 1185 C CA . CYS A 1 143 ? 23.523 1.649 -43.799 1.00 92.94 143 CYS A CA 1
ATOM 1186 C C . CYS A 1 143 ? 22.865 1.083 -45.075 1.00 92.94 143 CYS A C 1
ATOM 1188 O O . CYS A 1 143 ? 21.732 0.590 -45.060 1.00 92.94 143 CYS A O 1
ATOM 1190 N N . LYS A 1 144 ? 23.581 1.122 -46.215 1.00 87.75 144 LYS A N 1
ATOM 1191 C CA . LYS A 1 144 ? 23.117 0.458 -47.450 1.00 87.75 144 LYS A CA 1
ATOM 1192 C C . LYS A 1 144 ? 22.887 -1.031 -47.154 1.00 87.75 144 LYS A C 1
ATOM 1194 O O . LYS A 1 144 ? 23.826 -1.726 -46.784 1.00 87.75 144 LYS A O 1
ATOM 1199 N N . ASN A 1 145 ? 21.652 -1.491 -47.373 1.00 91.19 145 ASN A N 1
ATOM 1200 C CA . ASN A 1 145 ? 21.136 -2.854 -47.149 1.00 91.19 145 ASN A CA 1
ATOM 1201 C C . ASN A 1 145 ? 20.640 -3.198 -45.731 1.00 91.19 145 ASN A C 1
ATOM 1203 O O . ASN A 1 145 ? 20.288 -4.353 -45.490 1.00 91.19 145 ASN A O 1
ATOM 1207 N N . GLU A 1 146 ? 20.521 -2.237 -44.815 1.00 94.94 146 GLU A N 1
ATOM 1208 C CA . GLU A 1 146 ? 19.847 -2.472 -43.531 1.00 94.94 146 GLU A CA 1
ATOM 1209 C C . GLU A 1 146 ? 18.320 -2.317 -43.632 1.00 94.94 146 GLU A C 1
ATOM 1211 O O . GLU A 1 146 ? 17.797 -1.551 -44.444 1.00 94.94 146 GLU A O 1
ATOM 1216 N N . LYS A 1 147 ? 17.582 -3.057 -42.794 1.00 91.38 147 LYS A N 1
ATOM 1217 C CA . LYS A 1 147 ? 16.118 -2.973 -42.674 1.00 91.38 147 LYS A CA 1
ATOM 1218 C C . LYS A 1 147 ? 15.723 -2.835 -41.209 1.00 91.38 147 LYS A C 1
ATOM 1220 O O . LYS A 1 147 ? 16.162 -3.628 -40.380 1.00 91.38 147 LYS A O 1
ATOM 1225 N N . ILE A 1 148 ? 14.830 -1.895 -40.914 1.00 90.88 148 ILE A N 1
ATOM 1226 C CA . ILE A 1 148 ? 14.209 -1.755 -39.593 1.00 90.88 148 ILE A CA 1
ATOM 1227 C C . ILE A 1 148 ? 12.971 -2.653 -39.552 1.00 90.88 148 ILE A C 1
ATOM 1229 O O . ILE A 1 148 ? 12.131 -2.604 -40.451 1.00 90.88 148 ILE A O 1
ATOM 1233 N N . LYS A 1 149 ? 12.865 -3.489 -38.517 1.00 92.88 149 LYS A N 1
ATOM 1234 C CA . LYS A 1 149 ? 11.695 -4.338 -38.268 1.00 92.88 149 LYS A CA 1
ATOM 1235 C C . LYS A 1 149 ? 10.920 -3.793 -37.077 1.00 92.88 149 LYS A C 1
ATOM 1237 O O . LYS A 1 149 ? 11.518 -3.414 -36.075 1.00 92.88 149 LYS A O 1
ATOM 1242 N N . TYR A 1 150 ? 9.599 -3.798 -37.192 1.00 91.62 150 TYR A N 1
ATOM 1243 C CA . TYR A 1 150 ? 8.688 -3.488 -36.101 1.00 91.62 150 TYR A CA 1
ATOM 1244 C C . TYR A 1 150 ? 8.070 -4.791 -35.598 1.00 91.62 150 TYR A C 1
ATOM 1246 O O . TYR A 1 150 ? 7.588 -5.597 -36.395 1.00 91.62 150 TYR A O 1
ATOM 1254 N N . VAL A 1 151 ? 8.140 -5.008 -34.288 1.00 93.44 151 VAL A N 1
ATOM 1255 C CA . VAL A 1 151 ? 7.520 -6.146 -33.612 1.00 93.44 151 VAL A CA 1
ATOM 1256 C C . VAL A 1 151 ? 6.468 -5.579 -32.680 1.00 93.44 151 VAL A C 1
ATOM 1258 O O . VAL A 1 151 ? 6.777 -4.716 -31.861 1.00 93.44 151 VAL A O 1
ATOM 1261 N N . ASP A 1 152 ? 5.246 -6.076 -32.813 1.00 93.38 152 ASP A N 1
ATOM 1262 C CA . ASP A 1 152 ? 4.133 -5.710 -31.952 1.00 93.38 152 ASP A CA 1
ATOM 1263 C C . ASP A 1 152 ? 3.430 -6.958 -31.439 1.00 93.38 152 ASP A C 1
ATOM 1265 O O . ASP A 1 152 ? 3.322 -7.971 -32.138 1.00 93.38 152 ASP A O 1
ATOM 1269 N N . VAL A 1 153 ? 2.958 -6.881 -30.200 1.00 89.50 153 VAL A N 1
ATOM 1270 C CA . VAL A 1 153 ? 2.208 -7.969 -29.582 1.00 89.50 153 VAL A CA 1
ATOM 1271 C C . VAL A 1 153 ? 0.727 -7.693 -29.775 1.00 89.50 153 VAL A C 1
ATOM 1273 O O . VAL A 1 153 ? 0.128 -6.867 -29.084 1.00 89.50 153 VAL A O 1
ATOM 1276 N N . CYS A 1 154 ? 0.112 -8.447 -30.684 1.00 92.06 154 CYS A N 1
ATOM 1277 C CA . CYS A 1 154 ? -1.324 -8.375 -30.919 1.00 92.06 154 CYS A CA 1
ATOM 1278 C C . CYS A 1 154 ? -2.093 -8.682 -29.624 1.00 92.06 154 CYS A C 1
ATOM 1280 O O . CYS A 1 154 ? -2.026 -9.789 -29.093 1.00 92.06 154 CYS A O 1
ATOM 1282 N N . SER A 1 155 ? -2.865 -7.706 -29.143 1.00 92.25 155 SER A N 1
ATOM 1283 C CA . SER A 1 155 ? -3.694 -7.824 -27.934 1.00 92.25 155 SER A CA 1
ATOM 1284 C C . SER A 1 155 ? -2.921 -8.121 -26.636 1.00 92.25 155 SER A C 1
ATOM 1286 O O . SER A 1 155 ? -3.412 -8.886 -25.807 1.00 92.25 155 SER A O 1
ATOM 1288 N N . LEU A 1 156 ? -1.762 -7.477 -26.425 1.00 90.88 156 LEU A N 1
ATOM 1289 C CA . LEU A 1 156 ? -0.894 -7.627 -25.240 1.00 90.88 156 LEU A CA 1
ATOM 1290 C C . LEU A 1 156 ? -1.663 -7.860 -23.922 1.00 90.88 156 LEU A C 1
ATOM 1292 O O . LEU A 1 156 ? -1.548 -8.926 -23.320 1.00 90.88 156 LEU A O 1
ATOM 1296 N N . TYR A 1 157 ? -2.498 -6.904 -23.498 1.00 89.56 157 TYR A N 1
ATOM 1297 C CA . TYR A 1 157 ? -3.236 -7.007 -22.233 1.00 89.56 157 TYR A CA 1
ATOM 1298 C C . TYR A 1 157 ? -4.184 -8.203 -22.175 1.00 89.56 157 TYR A C 1
ATOM 1300 O O . TYR A 1 157 ? -4.301 -8.824 -21.127 1.00 89.56 157 TYR A O 1
ATOM 1308 N N . ARG A 1 158 ? -4.851 -8.554 -23.281 1.00 90.56 158 ARG A N 1
ATOM 1309 C CA . ARG A 1 158 ? -5.767 -9.704 -23.320 1.00 90.56 158 ARG A CA 1
ATOM 1310 C C . ARG A 1 158 ? -5.004 -11.017 -23.182 1.00 90.56 158 ARG A C 1
ATOM 1312 O O . ARG A 1 158 ? -5.470 -11.909 -22.482 1.00 90.56 158 ARG A O 1
ATOM 1319 N N . THR A 1 159 ? -3.840 -11.121 -23.818 1.00 88.69 159 THR A N 1
ATOM 1320 C CA . THR A 1 159 ? -2.973 -12.300 -23.723 1.00 88.69 159 THR A CA 1
ATOM 1321 C C . THR A 1 159 ? -2.551 -12.543 -22.274 1.00 88.69 159 THR A C 1
ATOM 1323 O O . THR A 1 159 ? -2.722 -13.651 -21.767 1.00 88.69 159 THR A O 1
ATOM 1326 N N . PHE A 1 160 ? -2.100 -11.498 -21.572 1.00 86.69 160 PHE A N 1
ATOM 1327 C CA . PHE A 1 160 ? -1.743 -11.601 -20.153 1.00 86.69 160 PHE A CA 1
ATOM 1328 C C . PHE A 1 160 ? -2.959 -11.748 -19.232 1.00 86.69 160 PHE A C 1
ATOM 1330 O O . PHE A 1 160 ? -2.885 -12.509 -18.279 1.00 86.69 160 PHE A O 1
ATOM 1337 N N . ALA A 1 161 ? -4.097 -11.121 -19.538 1.00 89.25 161 ALA A N 1
ATOM 1338 C CA . ALA A 1 161 ? -5.345 -11.317 -18.793 1.00 89.25 161 ALA A CA 1
ATOM 1339 C C . ALA A 1 161 ? -5.855 -12.755 -18.836 1.00 89.25 161 ALA A C 1
ATOM 1341 O O . ALA A 1 161 ? -6.429 -13.234 -17.864 1.00 89.25 161 ALA A O 1
ATOM 1342 N N . ASN A 1 162 ? -5.634 -13.448 -19.950 1.00 90.00 162 ASN A N 1
ATOM 1343 C CA . ASN A 1 162 ? -6.079 -14.822 -20.117 1.00 90.00 162 ASN A CA 1
ATOM 1344 C C . ASN A 1 162 ? -5.128 -15.850 -19.484 1.00 90.00 162 ASN A C 1
ATOM 1346 O O . ASN A 1 162 ? -5.588 -16.864 -18.972 1.00 90.00 162 ASN A O 1
ATOM 1350 N N . ALA A 1 163 ? -3.813 -15.623 -19.555 1.00 88.19 163 ALA A N 1
ATOM 1351 C CA . ALA A 1 163 ? -2.804 -16.594 -19.113 1.00 88.19 163 ALA A CA 1
ATOM 1352 C C . ALA A 1 163 ? -2.125 -16.238 -17.777 1.00 88.19 163 ALA A C 1
ATOM 1354 O O . ALA A 1 163 ? -1.403 -17.057 -17.211 1.00 88.19 163 ALA A O 1
ATOM 1355 N N . GLY A 1 164 ? -2.299 -15.007 -17.301 1.00 84.62 164 GLY A N 1
ATOM 1356 C CA . GLY A 1 164 ? -1.620 -14.472 -16.130 1.00 84.62 164 GLY A CA 1
ATOM 1357 C C . GLY A 1 164 ? -2.181 -14.994 -14.812 1.00 84.62 164 GLY A C 1
ATOM 1358 O O . GLY A 1 164 ? -3.334 -15.412 -14.709 1.00 84.62 164 GLY A O 1
ATOM 1359 N N . ARG A 1 165 ? -1.344 -14.929 -13.774 1.00 87.75 165 ARG A N 1
ATOM 1360 C CA . ARG A 1 165 ? -1.764 -15.154 -12.388 1.00 87.75 165 ARG A CA 1
ATOM 1361 C C . ARG A 1 165 ? -2.377 -13.864 -11.851 1.00 87.75 165 ARG A C 1
ATOM 1363 O O . ARG A 1 165 ? -1.784 -12.799 -11.999 1.00 87.75 165 ARG A O 1
ATOM 1370 N N . TYR A 1 166 ? -3.532 -13.972 -11.206 1.00 87.25 166 TYR A N 1
ATOM 1371 C CA . TYR A 1 166 ? -4.229 -12.842 -10.597 1.00 87.25 166 TYR A CA 1
ATOM 1372 C C . TYR A 1 166 ? -4.465 -13.100 -9.111 1.00 87.25 166 TYR A C 1
ATOM 1374 O O . TYR A 1 166 ? -4.778 -14.236 -8.742 1.00 87.25 166 TYR A O 1
ATOM 1382 N N . PRO A 1 167 ? -4.337 -12.074 -8.251 1.00 87.50 167 PRO A N 1
ATOM 1383 C CA . PRO A 1 167 ? -4.728 -12.207 -6.859 1.00 87.50 167 PRO A CA 1
ATOM 1384 C C . PRO A 1 167 ? -6.243 -12.432 -6.778 1.00 87.50 167 PRO A C 1
ATOM 1386 O O . PRO A 1 167 ? -7.025 -11.704 -7.391 1.00 87.50 167 PRO A O 1
ATOM 1389 N N . VAL A 1 168 ? -6.656 -13.447 -6.020 1.00 86.69 168 VAL A N 1
ATOM 1390 C CA . VAL A 1 168 ? -8.065 -13.790 -5.788 1.00 86.69 168 VAL A CA 1
ATOM 1391 C C . VAL A 1 168 ? -8.300 -13.929 -4.289 1.00 86.69 168 VAL A C 1
ATOM 1393 O O . VAL A 1 168 ? -7.528 -14.585 -3.592 1.00 86.69 168 VAL A O 1
ATOM 1396 N N . GLY A 1 169 ? -9.401 -13.356 -3.809 1.00 85.56 169 GLY A N 1
ATOM 1397 C CA . GLY A 1 169 ? -9.788 -13.405 -2.402 1.00 85.56 169 GLY A CA 1
ATOM 1398 C C . GLY A 1 169 ? -9.195 -12.271 -1.568 1.00 85.56 169 GLY A C 1
ATOM 1399 O O . GLY A 1 169 ? -8.721 -11.266 -2.095 1.00 85.56 169 GLY A O 1
ATOM 1400 N N . ASP A 1 170 ? -9.281 -12.431 -0.250 1.00 79.00 170 ASP A N 1
ATOM 1401 C CA . ASP A 1 170 ? -8.826 -11.425 0.708 1.00 79.00 170 ASP A CA 1
ATOM 1402 C C . ASP A 1 170 ? -7.293 -11.513 0.894 1.00 79.00 170 ASP A C 1
ATOM 1404 O O . ASP A 1 170 ? -6.767 -12.614 1.102 1.00 79.00 170 ASP A O 1
ATOM 1408 N N . PRO A 1 171 ? -6.556 -10.384 0.854 1.00 85.50 171 PRO A N 1
ATOM 1409 C CA . PRO A 1 171 ? -5.115 -10.387 1.072 1.00 85.50 171 PRO A CA 1
ATOM 1410 C C . PRO A 1 171 ? -4.776 -10.675 2.539 1.00 85.50 171 PRO A C 1
ATOM 1412 O O . PRO A 1 171 ? -5.508 -10.301 3.458 1.00 85.50 171 PRO A O 1
ATOM 1415 N N . LYS A 1 172 ? -3.615 -11.296 2.764 1.00 85.69 172 LYS A N 1
ATOM 1416 C CA . LYS A 1 172 ? -2.992 -11.357 4.090 1.00 85.69 172 LYS A CA 1
ATOM 1417 C C . LYS A 1 172 ? -2.119 -10.120 4.269 1.00 85.69 172 LYS A C 1
ATOM 1419 O O . LYS A 1 172 ? -1.249 -9.863 3.441 1.00 85.69 172 LYS A O 1
ATOM 1424 N N . LEU A 1 173 ? -2.389 -9.362 5.325 1.00 84.19 173 LEU A N 1
ATOM 1425 C CA . LEU A 1 173 ? -1.651 -8.155 5.678 1.00 84.19 173 LEU A CA 1
ATOM 1426 C C . LEU A 1 173 ? -0.538 -8.534 6.648 1.00 84.19 173 LEU A C 1
ATOM 1428 O O . LEU A 1 173 ? -0.792 -9.242 7.618 1.00 84.19 173 LEU A O 1
ATOM 1432 N N . TYR A 1 174 ? 0.665 -8.055 6.361 1.00 85.19 174 TYR A N 1
ATOM 1433 C CA . TYR A 1 174 ? 1.824 -8.166 7.234 1.00 85.19 174 TYR A CA 1
ATOM 1434 C C . TYR A 1 174 ? 2.302 -6.744 7.506 1.00 85.19 174 TYR A C 1
ATOM 1436 O O . TYR A 1 174 ? 2.558 -6.000 6.556 1.00 85.19 174 TYR A O 1
ATOM 1444 N N . VAL A 1 175 ? 2.339 -6.338 8.775 1.00 79.75 175 VAL A N 1
ATOM 1445 C CA . VAL A 1 175 ? 2.632 -4.949 9.152 1.00 79.75 175 VAL A CA 1
ATOM 1446 C C . VAL A 1 175 ? 3.664 -4.916 10.269 1.00 79.75 175 VAL A C 1
ATOM 1448 O O . VAL A 1 175 ? 3.552 -5.614 11.273 1.00 79.75 175 VAL A O 1
ATOM 1451 N N . GLY A 1 176 ? 4.649 -4.036 10.108 1.00 76.50 176 GLY A N 1
ATOM 1452 C CA . GLY A 1 176 ? 5.718 -3.835 11.078 1.00 76.50 176 GLY A CA 1
ATOM 1453 C C . GLY A 1 176 ? 6.931 -4.730 10.837 1.00 76.50 176 GLY A C 1
ATOM 1454 O O . GLY A 1 176 ? 6.867 -5.768 10.177 1.00 76.50 176 GLY A O 1
ATOM 1455 N N . GLU A 1 177 ? 8.060 -4.298 11.390 1.00 78.25 177 GLU A N 1
ATOM 1456 C CA . GLU A 1 177 ? 9.380 -4.873 11.127 1.00 78.25 177 GLU A CA 1
ATOM 1457 C C . GLU A 1 177 ? 9.460 -6.363 11.478 1.00 78.25 177 GLU A C 1
ATOM 1459 O O . GLU A 1 177 ? 9.876 -7.168 10.651 1.00 78.25 177 GLU A O 1
ATOM 1464 N N . VAL A 1 178 ? 8.994 -6.755 12.668 1.00 82.19 178 VAL A N 1
ATOM 1465 C CA . VAL A 1 178 ? 9.086 -8.142 13.158 1.00 82.19 178 VAL A CA 1
ATOM 1466 C C . VAL A 1 178 ? 8.314 -9.115 12.267 1.00 82.19 178 VAL A C 1
ATOM 1468 O O . VAL A 1 178 ? 8.798 -10.203 11.949 1.00 82.19 178 VAL A O 1
ATOM 1471 N N . GLU A 1 179 ? 7.099 -8.742 11.867 1.00 83.06 179 GLU A N 1
ATOM 1472 C CA . GLU A 1 179 ? 6.259 -9.612 11.055 1.00 83.06 179 GLU A CA 1
ATOM 1473 C C . GLU A 1 179 ? 6.798 -9.724 9.628 1.00 83.06 179 GLU A C 1
ATOM 1475 O O . GLU A 1 179 ? 6.922 -10.839 9.118 1.00 83.06 179 GLU A O 1
ATOM 1480 N N . CYS A 1 180 ? 7.185 -8.599 9.022 1.00 86.06 180 CYS A N 1
ATOM 1481 C CA . CYS A 1 180 ? 7.796 -8.578 7.698 1.00 86.06 180 CYS A CA 1
ATOM 1482 C C . CYS A 1 180 ? 9.117 -9.361 7.674 1.00 86.06 180 CYS A C 1
ATOM 1484 O O . CYS A 1 180 ? 9.294 -10.219 6.808 1.00 86.06 180 CYS A O 1
ATOM 1486 N N . ALA A 1 181 ? 10.002 -9.156 8.656 1.00 87.38 181 ALA A N 1
ATOM 1487 C CA . ALA A 1 181 ? 11.285 -9.853 8.764 1.00 87.38 181 ALA A CA 1
ATOM 1488 C C . ALA A 1 181 ? 11.121 -11.374 8.893 1.00 87.38 181 ALA A C 1
ATOM 1490 O O . ALA A 1 181 ? 11.921 -12.132 8.351 1.00 87.38 181 ALA A O 1
ATOM 1491 N N . ARG A 1 182 ? 10.053 -11.851 9.546 1.00 89.31 182 ARG A N 1
ATOM 1492 C CA . ARG A 1 182 ? 9.739 -13.287 9.608 1.00 89.31 182 ARG A CA 1
ATOM 1493 C C . ARG A 1 182 ? 9.382 -13.876 8.238 1.00 89.31 182 ARG A C 1
ATOM 1495 O O . ARG A 1 182 ? 9.596 -15.066 8.028 1.00 89.31 182 ARG A O 1
ATOM 1502 N N . ILE A 1 183 ? 8.821 -13.074 7.333 1.00 89.75 183 ILE A N 1
ATOM 1503 C CA . ILE A 1 183 ? 8.429 -13.519 5.990 1.00 89.75 183 ILE A CA 1
ATOM 1504 C C . ILE A 1 183 ? 9.622 -13.510 5.032 1.00 89.75 183 ILE A C 1
ATOM 1506 O O . ILE A 1 183 ? 9.819 -14.488 4.315 1.00 89.75 183 ILE A O 1
ATOM 1510 N N . VAL A 1 184 ? 10.408 -12.430 5.012 1.00 89.94 184 VAL A N 1
ATOM 1511 C CA . VAL A 1 184 ? 11.517 -12.274 4.049 1.00 89.94 184 VAL A CA 1
ATOM 1512 C C . VAL A 1 184 ? 12.867 -12.785 4.562 1.00 89.94 184 VAL A C 1
ATOM 1514 O O . VAL A 1 184 ? 13.778 -13.029 3.769 1.00 89.94 184 VAL A O 1
ATOM 1517 N N . GLY A 1 185 ? 13.011 -12.977 5.873 1.00 88.56 185 GLY A N 1
ATOM 1518 C CA . GLY A 1 185 ? 14.279 -13.333 6.504 1.00 88.56 185 GLY A CA 1
ATOM 1519 C C . GLY A 1 185 ? 15.306 -12.188 6.502 1.00 88.56 185 GLY A C 1
ATOM 1520 O O . GLY A 1 185 ? 15.011 -11.082 6.049 1.00 88.56 185 GLY A O 1
ATOM 1521 N N . PRO A 1 186 ? 16.531 -12.440 6.999 1.00 87.00 186 PRO A N 1
ATOM 1522 C CA . PRO A 1 186 ? 17.570 -11.411 7.128 1.00 87.00 186 PRO A CA 1
ATOM 1523 C C . PRO A 1 186 ? 18.075 -10.883 5.776 1.00 87.00 186 PRO A C 1
ATOM 1525 O O . PRO A 1 186 ? 18.544 -9.752 5.698 1.00 87.00 186 PRO A O 1
ATOM 1528 N N . ASP A 1 187 ? 17.944 -11.679 4.712 1.00 88.19 187 ASP A N 1
ATOM 1529 C CA . ASP A 1 187 ? 18.432 -11.343 3.370 1.00 88.19 187 ASP A CA 1
ATOM 1530 C C . ASP A 1 187 ? 17.373 -10.646 2.499 1.00 88.19 187 ASP A C 1
ATOM 1532 O O . ASP A 1 187 ? 17.580 -10.465 1.300 1.00 88.19 187 ASP A O 1
ATOM 1536 N N . ASN A 1 188 ? 16.218 -10.282 3.071 1.00 88.94 188 ASN A N 1
ATOM 1537 C CA . ASN A 1 188 ? 15.086 -9.702 2.343 1.00 88.94 188 ASN A CA 1
ATOM 1538 C C . ASN A 1 188 ? 14.647 -10.548 1.129 1.00 88.94 188 ASN A C 1
ATOM 1540 O O . ASN A 1 188 ? 14.344 -10.027 0.054 1.00 88.94 188 ASN A O 1
ATOM 1544 N N . ASN A 1 189 ? 14.612 -11.875 1.279 1.00 91.38 189 ASN A N 1
ATOM 1545 C CA . ASN A 1 189 ? 14.264 -12.777 0.190 1.00 91.38 189 ASN A CA 1
ATOM 1546 C C . ASN A 1 189 ? 12.755 -12.744 -0.102 1.00 91.38 189 ASN A C 1
ATOM 1548 O O . AS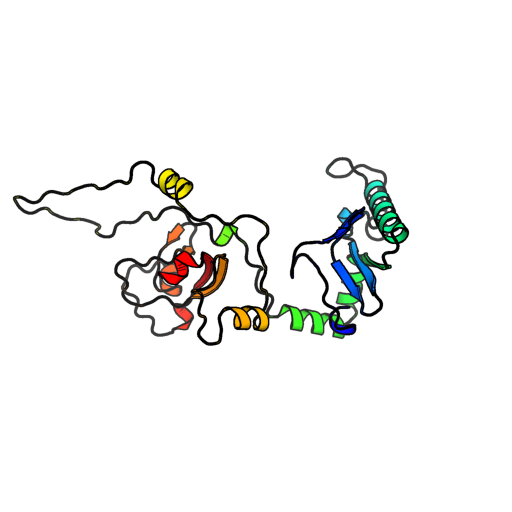N A 1 189 ? 11.943 -13.340 0.603 1.00 91.38 189 ASN A O 1
ATOM 1552 N N . ILE A 1 190 ? 12.390 -12.101 -1.210 1.00 93.44 190 ILE A N 1
ATOM 1553 C CA . ILE A 1 190 ? 10.999 -11.960 -1.661 1.00 93.44 190 ILE A CA 1
ATOM 1554 C C . ILE A 1 190 ? 10.535 -13.076 -2.613 1.00 93.44 190 ILE A C 1
ATOM 1556 O O . ILE A 1 190 ? 9.451 -12.986 -3.187 1.00 93.44 190 ILE A O 1
ATOM 1560 N N . SER A 1 191 ? 11.330 -14.130 -2.828 1.00 90.44 191 SER A N 1
ATOM 1561 C CA . SER A 1 191 ? 11.037 -15.169 -3.835 1.00 90.44 191 SER A CA 1
ATOM 1562 C C . SER A 1 191 ? 9.739 -15.931 -3.568 1.00 90.44 191 SER A C 1
ATOM 1564 O O . SER A 1 191 ? 9.114 -16.424 -4.500 1.00 90.44 191 SER A O 1
ATOM 1566 N N . GLN A 1 192 ? 9.333 -16.014 -2.300 1.00 88.56 192 GLN A N 1
ATOM 1567 C CA . GLN A 1 192 ? 8.122 -16.713 -1.861 1.00 88.56 192 GLN A CA 1
ATOM 1568 C C . GLN A 1 192 ? 6.900 -15.789 -1.750 1.00 88.56 192 GLN A C 1
ATOM 1570 O O . GLN A 1 192 ? 5.819 -16.237 -1.373 1.00 88.56 192 GLN A O 1
ATOM 1575 N N . ILE A 1 193 ? 7.062 -14.493 -2.033 1.00 90.62 193 ILE A N 1
ATOM 1576 C CA . ILE A 1 193 ? 5.985 -13.515 -1.897 1.00 90.62 193 ILE A CA 1
ATOM 1577 C C . ILE A 1 193 ? 5.274 -13.367 -3.237 1.00 90.62 193 ILE A C 1
ATOM 1579 O O . ILE A 1 193 ? 5.862 -12.920 -4.219 1.00 90.62 193 ILE A O 1
ATOM 1583 N N . ASP A 1 194 ? 3.988 -13.690 -3.261 1.00 90.00 194 ASP A N 1
ATOM 1584 C CA . ASP A 1 194 ? 3.076 -13.328 -4.342 1.00 90.00 194 ASP A CA 1
ATOM 1585 C C . ASP A 1 194 ? 2.136 -12.236 -3.811 1.00 90.00 194 ASP A C 1
ATOM 1587 O O . ASP A 1 194 ? 1.175 -12.512 -3.091 1.00 90.00 194 ASP A O 1
ATOM 1591 N N . GLY A 1 195 ? 2.451 -10.972 -4.104 1.00 92.56 195 GLY A N 1
ATOM 1592 C CA . GLY A 1 195 ? 1.695 -9.839 -3.577 1.00 92.56 195 GLY A CA 1
ATOM 1593 C C . GLY A 1 195 ? 2.356 -8.486 -3.809 1.00 92.56 195 GLY A C 1
ATOM 1594 O O . GLY A 1 195 ? 3.228 -8.334 -4.667 1.00 92.56 195 GLY A O 1
ATOM 1595 N N . LEU A 1 196 ? 1.902 -7.505 -3.033 1.00 93.75 196 LEU A N 1
ATOM 1596 C CA . LEU A 1 196 ? 2.433 -6.147 -3.023 1.00 93.75 196 LEU A CA 1
ATOM 1597 C C . LEU A 1 196 ? 3.388 -5.972 -1.848 1.00 93.75 196 LEU A C 1
ATOM 1599 O O . LEU A 1 196 ? 3.116 -6.463 -0.753 1.00 93.75 196 LEU A O 1
ATOM 1603 N N . LEU A 1 197 ? 4.472 -5.238 -2.073 1.00 93.12 197 LEU A N 1
ATOM 1604 C CA . LEU A 1 197 ? 5.428 -4.868 -1.039 1.00 93.12 197 LEU A CA 1
ATOM 1605 C C . LEU A 1 197 ? 5.617 -3.361 -1.039 1.00 93.12 197 LEU A C 1
ATOM 1607 O O . LEU A 1 197 ? 5.801 -2.773 -2.102 1.00 93.12 197 LEU A O 1
ATOM 1611 N N . MET A 1 198 ? 5.617 -2.771 0.152 1.00 91.19 198 MET A N 1
ATOM 1612 C CA . MET A 1 198 ? 6.107 -1.419 0.380 1.00 91.19 198 MET A CA 1
ATOM 1613 C C . MET A 1 198 ? 7.501 -1.536 0.985 1.00 91.19 198 MET A C 1
ATOM 1615 O O . MET A 1 198 ? 7.651 -2.096 2.070 1.00 91.19 198 MET A O 1
ATOM 1619 N N . CYS A 1 199 ? 8.519 -1.070 0.270 1.00 90.62 199 CYS A N 1
ATOM 1620 C CA . CYS A 1 199 ? 9.905 -1.275 0.674 1.00 90.62 199 CYS A CA 1
ATOM 1621 C C . CYS A 1 199 ? 10.833 -0.162 0.190 1.00 90.62 199 CYS A C 1
ATOM 1623 O O . CYS A 1 199 ? 10.468 0.692 -0.622 1.00 90.62 199 CYS A O 1
ATOM 1625 N N . GLU A 1 200 ? 12.060 -0.201 0.697 1.00 92.00 200 GLU A N 1
ATOM 1626 C CA . GLU A 1 200 ? 13.182 0.555 0.165 1.00 92.00 200 GLU A CA 1
ATOM 1627 C C . GLU A 1 200 ? 13.921 -0.292 -0.868 1.00 92.00 200 GLU A C 1
ATOM 1629 O O . GLU A 1 200 ? 14.260 -1.447 -0.613 1.00 92.00 200 GLU A O 1
ATOM 1634 N N . VAL A 1 201 ? 14.178 0.275 -2.043 1.00 93.25 201 VAL A N 1
ATOM 1635 C CA . VAL A 1 201 ? 14.908 -0.397 -3.119 1.00 93.25 201 VAL A CA 1
ATOM 1636 C C . VAL A 1 201 ? 16.111 0.442 -3.501 1.00 93.25 201 VAL A C 1
ATOM 1638 O O . VAL A 1 201 ? 15.981 1.617 -3.854 1.00 93.25 201 VAL A O 1
ATOM 1641 N N . LEU A 1 202 ? 17.289 -0.176 -3.466 1.00 93.12 202 LEU A N 1
ATOM 1642 C CA . LEU A 1 202 ? 18.510 0.364 -4.049 1.00 93.12 202 LEU A CA 1
ATOM 1643 C C . LEU A 1 202 ? 18.681 -0.222 -5.459 1.00 93.12 202 LEU A C 1
ATOM 1645 O O . LEU A 1 202 ? 19.058 -1.387 -5.573 1.00 93.12 202 LEU A O 1
ATOM 1649 N N . PRO A 1 203 ? 18.454 0.549 -6.539 1.00 90.81 203 PRO A N 1
ATOM 1650 C CA . PRO A 1 203 ? 18.581 0.010 -7.888 1.00 90.81 203 PRO A CA 1
ATOM 1651 C C . PRO A 1 203 ? 20.020 -0.401 -8.209 1.00 90.81 203 PRO A C 1
ATOM 1653 O O . PRO A 1 203 ? 20.984 0.254 -7.779 1.00 90.81 203 PRO A O 1
ATOM 1656 N N . LEU A 1 204 ? 20.176 -1.422 -9.051 1.00 88.81 204 LEU A N 1
ATOM 1657 C CA . LEU A 1 204 ? 21.470 -1.768 -9.634 1.00 88.81 204 LEU A CA 1
ATOM 1658 C C . LEU A 1 204 ? 22.025 -0.608 -10.477 1.00 88.81 204 LEU A C 1
ATOM 1660 O O . LEU A 1 204 ? 21.307 0.290 -10.924 1.00 88.81 204 LEU A O 1
ATOM 1664 N N . ARG A 1 205 ? 23.345 -0.589 -10.662 1.00 87.69 205 ARG A N 1
ATOM 1665 C CA . ARG A 1 205 ? 24.005 0.382 -11.546 1.00 87.69 205 ARG A CA 1
ATOM 1666 C C . ARG A 1 205 ? 24.067 -0.175 -12.967 1.00 87.69 205 ARG A C 1
ATOM 1668 O O . ARG A 1 205 ? 24.162 -1.381 -13.154 1.00 87.69 205 ARG A O 1
ATOM 1675 N N . ASN A 1 206 ? 24.081 0.724 -13.950 1.00 84.31 206 ASN A N 1
ATOM 1676 C CA . ASN A 1 206 ? 24.390 0.415 -15.351 1.00 84.31 206 ASN A CA 1
ATOM 1677 C C . ASN A 1 206 ? 23.469 -0.635 -16.005 1.00 84.31 206 ASN A C 1
ATOM 1679 O O . ASN A 1 206 ? 23.906 -1.386 -16.876 1.00 84.31 206 ASN A O 1
ATOM 1683 N N . LEU A 1 207 ? 22.189 -0.686 -15.614 1.00 87.38 207 LEU A N 1
ATOM 1684 C CA . LEU A 1 207 ? 21.201 -1.505 -16.316 1.00 87.38 207 LEU A CA 1
ATOM 1685 C C . LEU A 1 207 ? 20.918 -0.917 -17.700 1.00 87.38 207 LEU A C 1
ATOM 1687 O O . LEU A 1 207 ? 20.554 0.253 -17.819 1.00 87.38 207 LEU A O 1
ATOM 1691 N N . TYR A 1 208 ? 21.023 -1.754 -18.735 1.00 85.06 208 TYR A N 1
ATOM 1692 C CA . TYR A 1 208 ? 20.679 -1.370 -20.107 1.00 85.06 208 TYR A CA 1
ATOM 1693 C C . TYR A 1 208 ? 19.197 -0.988 -20.239 1.00 85.06 208 TYR A C 1
ATOM 1695 O O . TYR A 1 208 ? 18.847 0.000 -20.881 1.00 85.06 208 TYR A O 1
ATOM 1703 N N . LEU A 1 209 ? 18.321 -1.756 -19.585 1.00 87.88 209 LEU A N 1
ATOM 1704 C CA . LEU A 1 209 ? 16.891 -1.484 -19.484 1.00 87.88 209 LEU A CA 1
ATOM 1705 C C . LEU A 1 209 ? 16.491 -1.518 -18.006 1.00 87.88 209 LEU A C 1
ATOM 1707 O O . LEU A 1 209 ? 16.185 -2.589 -17.492 1.00 87.88 209 LEU A O 1
ATOM 1711 N N . PRO A 1 210 ? 16.486 -0.368 -17.312 1.00 89.69 210 PRO A N 1
ATOM 1712 C CA . PRO A 1 210 ? 15.953 -0.283 -15.957 1.00 89.69 210 PRO A CA 1
ATOM 1713 C C . PRO A 1 210 ? 14.483 -0.685 -15.962 1.00 89.69 210 PRO A C 1
ATOM 1715 O O . PRO A 1 210 ? 13.740 -0.170 -16.800 1.00 89.69 210 PRO A O 1
ATOM 1718 N N . ILE A 1 211 ? 14.052 -1.565 -15.061 1.00 89.06 211 ILE A N 1
ATOM 1719 C CA . ILE A 1 211 ? 12.666 -2.050 -15.070 1.00 89.06 211 ILE A CA 1
ATOM 1720 C C . ILE A 1 211 ? 11.812 -1.533 -13.918 1.00 89.06 211 ILE A C 1
ATOM 1722 O O . ILE A 1 211 ? 10.594 -1.557 -14.048 1.00 89.06 211 ILE A O 1
ATOM 1726 N N . LEU A 1 212 ? 12.419 -1.035 -12.836 1.00 92.38 212 LEU A N 1
ATOM 1727 C CA . LEU A 1 212 ? 11.679 -0.598 -11.657 1.00 92.38 212 LEU A CA 1
ATOM 1728 C C . LEU A 1 212 ? 10.905 0.699 -11.964 1.00 92.38 212 LEU A C 1
ATOM 1730 O O . LEU A 1 212 ? 11.536 1.732 -12.223 1.00 92.38 212 LEU A O 1
ATOM 1734 N N . PRO A 1 213 ? 9.562 0.674 -11.961 1.00 93.88 213 PRO A N 1
ATOM 1735 C CA . PRO A 1 213 ? 8.761 1.847 -12.268 1.00 93.88 213 PRO A CA 1
ATOM 1736 C C . PRO A 1 213 ? 8.689 2.797 -11.070 1.00 93.88 213 PRO A C 1
ATOM 1738 O O . PRO A 1 213 ? 8.535 2.382 -9.923 1.00 93.88 213 PRO A O 1
ATOM 1741 N N . VAL A 1 214 ? 8.746 4.100 -11.338 1.00 93.75 214 VAL A N 1
ATOM 1742 C CA . VAL A 1 214 ? 8.563 5.152 -10.332 1.00 93.75 214 VAL A CA 1
ATOM 1743 C C . VAL A 1 214 ? 7.676 6.248 -10.912 1.00 93.75 214 VAL A C 1
ATOM 1745 O O . VAL A 1 214 ? 7.917 6.738 -12.016 1.00 93.75 214 VAL A O 1
ATOM 1748 N N . LYS A 1 215 ? 6.654 6.667 -10.160 1.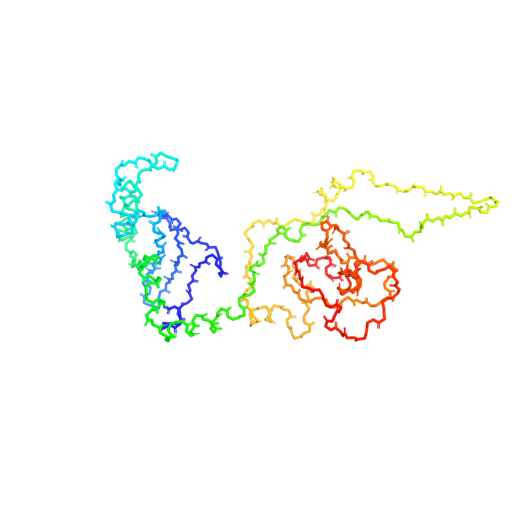00 92.06 215 LYS A N 1
ATOM 1749 C CA . LYS A 1 215 ? 5.864 7.862 -10.483 1.00 92.06 215 LYS A CA 1
ATOM 1750 C C . LYS A 1 215 ? 6.560 9.084 -9.895 1.00 92.06 215 LYS A C 1
ATOM 1752 O O . LYS A 1 215 ? 6.685 9.207 -8.682 1.00 92.06 215 LYS A O 1
ATOM 1757 N N . MET A 1 216 ? 7.013 9.992 -10.750 1.00 91.81 216 MET A N 1
ATOM 1758 C CA . MET A 1 216 ? 7.647 11.240 -10.330 1.00 91.81 216 MET A CA 1
ATOM 1759 C C . MET A 1 216 ? 7.331 12.334 -11.343 1.00 91.81 216 MET A C 1
ATOM 1761 O O . MET A 1 216 ? 7.303 12.072 -12.545 1.00 91.81 216 MET A O 1
ATOM 1765 N N . HIS A 1 217 ? 7.065 13.557 -10.875 1.00 91.50 217 HIS A N 1
ATOM 1766 C CA . HIS A 1 217 ? 6.695 14.688 -11.742 1.00 91.50 217 HIS A CA 1
ATOM 1767 C C . HIS A 1 217 ? 5.484 14.396 -12.646 1.00 91.50 217 HIS A C 1
ATOM 1769 O O . HIS A 1 217 ? 5.470 14.780 -13.815 1.00 91.50 217 HIS A O 1
ATOM 1775 N N . ASN A 1 218 ? 4.493 13.659 -12.127 1.00 89.81 218 ASN A N 1
ATOM 1776 C CA . ASN A 1 218 ? 3.328 13.161 -12.874 1.00 89.81 218 ASN A CA 1
ATOM 1777 C C . ASN A 1 218 ? 3.682 12.320 -14.118 1.00 89.81 218 ASN A C 1
ATOM 1779 O O . ASN A 1 218 ? 2.893 12.223 -15.056 1.00 89.81 218 ASN A O 1
ATOM 1783 N N . LYS A 1 219 ? 4.868 11.701 -14.134 1.00 90.62 219 LYS A N 1
ATOM 1784 C CA . LYS A 1 219 ? 5.344 10.823 -15.206 1.00 90.62 219 LYS A CA 1
ATOM 1785 C C . LYS A 1 219 ? 5.736 9.461 -14.649 1.00 90.62 219 LYS A C 1
ATOM 1787 O O . LYS A 1 219 ? 6.194 9.350 -13.513 1.00 90.62 219 LYS A O 1
ATOM 1792 N N . LEU A 1 220 ? 5.579 8.435 -15.481 1.00 92.88 220 LEU A N 1
ATOM 1793 C CA . LEU A 1 220 ? 6.144 7.113 -15.240 1.00 92.88 220 LEU A CA 1
ATOM 1794 C C . LEU A 1 220 ? 7.599 7.110 -15.714 1.00 92.88 220 LEU A C 1
ATOM 1796 O O . LEU A 1 220 ? 7.865 7.311 -16.898 1.00 92.88 220 LEU A O 1
ATOM 1800 N N . LEU A 1 221 ? 8.526 6.902 -14.788 1.00 92.88 221 LEU A N 1
ATOM 1801 C CA . LEU A 1 221 ? 9.961 6.854 -15.039 1.00 92.88 221 LEU A CA 1
ATOM 1802 C C . LEU A 1 221 ? 10.516 5.481 -14.650 1.00 92.88 221 LEU A C 1
ATOM 1804 O O . LEU A 1 221 ? 9.939 4.784 -13.822 1.00 92.88 221 LEU A O 1
ATOM 1808 N N . PHE A 1 222 ? 11.679 5.144 -15.207 1.00 92.81 222 PHE A N 1
ATOM 1809 C CA . PHE A 1 222 ? 12.452 3.952 -14.843 1.00 92.81 222 PHE A CA 1
ATOM 1810 C C . PHE A 1 222 ? 13.899 4.341 -14.479 1.00 92.81 222 PHE A C 1
ATOM 1812 O O . PHE A 1 222 ? 14.828 4.066 -15.239 1.00 92.81 222 PHE A O 1
ATOM 1819 N N . PRO A 1 223 ? 14.106 5.107 -13.393 1.00 92.12 223 PRO A N 1
ATOM 1820 C CA . PRO A 1 223 ? 15.418 5.632 -13.022 1.00 92.12 223 PRO A CA 1
ATOM 1821 C C . PRO A 1 223 ? 16.257 4.645 -12.192 1.00 92.12 223 PRO A C 1
ATOM 1823 O O . PRO A 1 223 ? 15.732 3.854 -11.421 1.00 92.12 223 PRO A O 1
ATOM 1826 N N . LEU A 1 224 ? 17.587 4.782 -12.254 1.00 92.25 224 LEU A N 1
ATOM 1827 C CA . LEU A 1 224 ? 18.536 4.044 -11.393 1.00 92.25 224 LEU A CA 1
ATOM 1828 C C . LEU A 1 224 ? 19.036 4.858 -10.181 1.00 92.25 224 LEU A C 1
ATOM 1830 O O . LEU A 1 224 ? 19.901 4.406 -9.421 1.00 92.25 224 LEU A O 1
ATOM 1834 N N . CYS A 1 225 ? 18.545 6.091 -10.027 1.00 93.50 225 CYS A N 1
ATOM 1835 C CA . CYS A 1 225 ? 18.897 6.999 -8.939 1.00 93.50 225 CYS A CA 1
ATOM 1836 C C . CYS A 1 225 ? 17.747 7.966 -8.643 1.00 93.50 225 CYS A C 1
ATOM 1838 O O . CYS A 1 225 ? 17.347 8.745 -9.514 1.00 93.50 225 CYS A O 1
ATOM 1840 N N . ARG A 1 226 ? 17.266 7.959 -7.394 1.00 94.38 226 ARG A N 1
ATOM 1841 C CA . ARG A 1 226 ? 16.196 8.853 -6.932 1.00 94.38 226 ARG A CA 1
ATOM 1842 C C . ARG A 1 226 ? 16.542 10.326 -7.088 1.00 94.38 226 ARG A C 1
ATOM 1844 O O . ARG A 1 226 ? 15.757 11.057 -7.683 1.00 94.38 226 ARG A O 1
ATOM 1851 N N . SER A 1 227 ? 17.703 10.767 -6.608 1.00 92.50 227 SER A N 1
ATOM 1852 C CA . SER A 1 227 ? 18.078 12.184 -6.686 1.00 92.50 227 SER A CA 1
ATOM 1853 C C . SER A 1 227 ? 18.205 12.706 -8.123 1.00 92.50 227 SER A C 1
ATOM 1855 O O . SER A 1 227 ? 17.806 13.836 -8.379 1.00 92.50 227 SER A O 1
ATOM 1857 N N . TYR A 1 228 ? 18.706 11.903 -9.073 1.00 92.00 228 TYR A N 1
ATOM 1858 C CA . TYR A 1 228 ? 18.799 12.325 -10.485 1.00 92.00 228 TYR A CA 1
ATOM 1859 C C . TYR A 1 228 ? 17.435 12.364 -11.161 1.00 92.00 228 TYR A C 1
ATOM 1861 O O . TYR A 1 228 ? 17.149 13.296 -11.908 1.00 92.00 228 TYR A O 1
ATOM 1869 N N . ALA A 1 229 ? 16.572 11.390 -10.867 1.00 92.81 229 ALA A N 1
ATOM 1870 C CA . ALA A 1 229 ? 15.188 11.442 -11.321 1.00 92.81 229 ALA A CA 1
ATOM 1871 C C . ALA A 1 229 ? 14.484 12.701 -10.788 1.00 92.81 229 ALA A C 1
ATOM 1873 O O . ALA A 1 229 ? 13.795 13.394 -11.537 1.00 92.81 229 ALA A O 1
ATOM 1874 N N . ALA A 1 230 ? 14.721 13.036 -9.515 1.00 92.62 230 ALA A N 1
ATOM 1875 C CA . ALA A 1 230 ? 14.130 14.198 -8.861 1.00 92.62 230 ALA A CA 1
ATOM 1876 C C . ALA A 1 230 ? 14.578 15.514 -9.506 1.00 92.62 230 ALA A C 1
ATOM 1878 O O . ALA A 1 230 ? 13.734 16.370 -9.757 1.00 92.62 230 ALA A O 1
ATOM 1879 N N . SER A 1 231 ? 15.861 15.652 -9.848 1.00 92.31 231 SER A N 1
ATOM 1880 C CA . SER A 1 231 ? 16.390 16.831 -10.545 1.00 92.31 231 SER A CA 1
ATOM 1881 C C . SER A 1 231 ? 16.196 16.810 -12.066 1.00 92.31 231 SER A C 1
ATOM 1883 O O . SER A 1 231 ? 16.652 17.728 -12.743 1.00 92.31 231 SER A O 1
ATOM 1885 N N . MET A 1 232 ? 15.537 15.782 -12.618 1.00 88.56 232 MET A N 1
ATOM 1886 C CA . MET A 1 232 ? 15.419 15.540 -14.064 1.00 88.56 232 MET A CA 1
ATOM 1887 C C . MET A 1 232 ? 16.772 15.521 -14.800 1.00 88.56 232 MET A C 1
ATOM 1889 O O . MET A 1 232 ? 16.853 15.871 -15.980 1.00 88.56 232 MET A O 1
ATOM 1893 N N . CYS A 1 233 ? 17.837 15.091 -14.121 1.00 86.31 233 CYS A N 1
ATOM 1894 C CA . CYS A 1 233 ? 19.162 14.980 -14.715 1.00 86.31 233 CYS A CA 1
ATOM 1895 C C . CYS A 1 233 ? 19.170 13.907 -15.817 1.00 86.31 233 CYS A C 1
ATOM 1897 O O . CYS A 1 233 ? 18.723 12.781 -15.600 1.00 86.31 233 CYS A O 1
ATOM 1899 N N . GLN A 1 234 ? 19.677 14.266 -16.998 1.00 82.62 234 GLN A N 1
ATOM 1900 C CA . GLN A 1 234 ? 19.794 13.379 -18.166 1.00 82.62 234 GLN A CA 1
ATOM 1901 C C . GLN A 1 234 ? 21.214 12.806 -18.333 1.00 82.62 234 GLN A C 1
ATOM 1903 O O . GLN A 1 234 ? 21.454 12.061 -19.280 1.00 82.62 234 GLN A O 1
ATOM 1908 N N . GLU A 1 235 ? 22.151 13.178 -17.458 1.00 83.88 235 GLU A N 1
ATOM 1909 C CA . GLU A 1 235 ? 23.539 12.709 -17.488 1.00 83.88 235 GLU A CA 1
ATOM 1910 C C . GLU A 1 235 ? 23.728 11.401 -16.711 1.00 83.88 235 GLU A C 1
ATOM 1912 O O . GLU A 1 235 ? 22.900 11.015 -15.878 1.00 83.88 235 GLU A O 1
ATOM 1917 N N . ASP A 1 236 ? 24.868 10.748 -16.944 1.00 82.00 236 ASP A N 1
ATOM 1918 C CA . ASP A 1 236 ? 25.259 9.548 -16.214 1.00 82.00 236 ASP A CA 1
ATOM 1919 C C . ASP A 1 236 ? 25.366 9.818 -14.711 1.00 82.00 236 ASP A C 1
ATOM 1921 O O . ASP A 1 236 ? 26.009 10.764 -14.247 1.00 82.00 236 ASP A O 1
ATOM 1925 N N . CYS A 1 237 ? 24.732 8.947 -13.928 1.00 83.75 237 CYS A N 1
ATOM 1926 C CA . CYS A 1 237 ? 24.659 9.092 -12.484 1.00 83.75 237 CYS A CA 1
ATOM 1927 C C . CYS A 1 237 ? 26.017 8.888 -11.802 1.00 83.75 237 CYS A C 1
ATOM 1929 O O . CYS A 1 237 ? 26.479 7.757 -11.657 1.00 83.75 237 CYS A O 1
ATOM 1931 N N . LYS A 1 238 ? 26.581 9.974 -11.256 1.00 85.00 238 LYS A N 1
ATOM 1932 C CA . LYS A 1 238 ? 27.825 9.976 -10.456 1.00 85.00 238 LYS A CA 1
ATOM 1933 C C . LYS A 1 238 ? 27.597 9.965 -8.940 1.00 85.00 238 LYS A C 1
ATOM 1935 O O . LYS A 1 238 ? 28.520 10.205 -8.171 1.00 85.00 238 LYS A O 1
ATOM 1940 N N . HIS A 1 239 ? 26.362 9.746 -8.479 1.00 82.25 239 HIS A N 1
ATOM 1941 C CA . HIS A 1 239 ? 26.095 9.681 -7.043 1.00 82.25 239 HIS A CA 1
ATOM 1942 C C . HIS A 1 239 ? 26.796 8.479 -6.403 1.00 82.25 239 HIS A C 1
ATOM 1944 O O . HIS A 1 239 ? 26.495 7.330 -6.736 1.00 82.25 239 HIS A O 1
ATOM 1950 N N . GLU A 1 240 ? 27.662 8.760 -5.431 1.00 83.56 240 GLU A N 1
ATOM 1951 C CA . GLU A 1 240 ? 28.265 7.755 -4.546 1.00 83.56 240 GLU A CA 1
ATOM 1952 C C . GLU A 1 240 ? 27.461 7.550 -3.259 1.00 83.56 240 GLU A C 1
ATOM 1954 O O . GLU A 1 240 ? 27.456 6.464 -2.687 1.00 83.56 240 GLU A O 1
ATOM 1959 N N . VAL A 1 241 ? 26.703 8.566 -2.833 1.00 87.94 241 VAL A N 1
ATOM 1960 C CA . VAL A 1 241 ? 25.850 8.476 -1.643 1.00 87.94 241 VAL A CA 1
ATOM 1961 C C . VAL A 1 241 ? 24.704 7.498 -1.907 1.00 87.94 241 VAL A C 1
ATOM 1963 O O . VAL A 1 241 ? 23.755 7.815 -2.626 1.00 87.94 241 VAL A O 1
ATOM 1966 N N . VAL A 1 242 ? 24.786 6.312 -1.302 1.00 87.81 242 VAL A N 1
ATOM 1967 C CA . VAL A 1 242 ? 23.829 5.209 -1.489 1.00 87.81 242 VAL A CA 1
ATOM 1968 C C . VAL A 1 242 ? 22.395 5.656 -1.198 1.00 87.81 242 VAL A C 1
ATOM 1970 O O . VAL A 1 242 ? 21.521 5.493 -2.047 1.00 87.81 242 VAL A O 1
ATOM 1973 N N . ASN A 1 243 ? 22.171 6.337 -0.071 1.00 89.50 243 ASN A N 1
ATOM 1974 C CA . ASN A 1 243 ? 20.839 6.792 0.351 1.00 89.50 243 ASN A CA 1
ATOM 1975 C C . ASN A 1 243 ? 20.193 7.786 -0.632 1.00 89.50 243 ASN A C 1
ATOM 1977 O O . ASN A 1 243 ? 18.973 7.874 -0.730 1.00 89.50 243 ASN A O 1
ATOM 1981 N N . ALA A 1 244 ? 20.990 8.516 -1.417 1.00 89.38 244 ALA A N 1
ATOM 1982 C CA . ALA A 1 244 ? 20.471 9.415 -2.449 1.00 89.38 244 ALA A CA 1
ATOM 1983 C C . ALA A 1 244 ? 19.895 8.655 -3.661 1.00 89.38 244 ALA A C 1
ATOM 1985 O O . ALA A 1 244 ? 19.162 9.229 -4.470 1.00 89.38 244 ALA A O 1
ATOM 1986 N N . ARG A 1 245 ? 20.224 7.367 -3.809 1.00 93.31 245 ARG A N 1
ATOM 1987 C CA . ARG A 1 245 ? 19.763 6.510 -4.907 1.00 93.31 245 ARG A CA 1
ATOM 1988 C C . ARG A 1 245 ? 18.528 5.686 -4.552 1.00 93.31 245 ARG A C 1
ATOM 1990 O O . ARG A 1 245 ? 17.811 5.327 -5.481 1.00 93.31 245 ARG A O 1
ATOM 1997 N N . ILE A 1 246 ? 18.305 5.415 -3.265 1.00 94.50 246 ILE A N 1
ATOM 1998 C CA . ILE A 1 246 ? 17.219 4.566 -2.761 1.00 94.50 246 ILE A CA 1
ATOM 1999 C C . ILE A 1 246 ? 15.858 5.161 -3.121 1.00 94.50 246 ILE A C 1
ATOM 2001 O O . ILE A 1 246 ? 15.647 6.368 -2.984 1.00 94.50 246 ILE A O 1
ATOM 2005 N N . PHE A 1 247 ? 14.944 4.302 -3.565 1.00 93.38 247 PHE A N 1
ATOM 2006 C CA . PHE A 1 247 ? 13.527 4.604 -3.729 1.00 93.38 247 PHE A CA 1
ATOM 2007 C C . PHE A 1 247 ? 12.726 3.966 -2.603 1.00 93.38 247 PHE A C 1
ATOM 2009 O O . PHE A 1 247 ? 12.983 2.826 -2.241 1.00 93.38 247 PHE A O 1
ATOM 2016 N N . VAL A 1 248 ? 11.728 4.690 -2.108 1.00 91.88 248 VAL A N 1
ATOM 2017 C CA . VAL A 1 248 ? 10.683 4.159 -1.229 1.00 91.88 248 VAL A CA 1
ATOM 2018 C C . VAL A 1 248 ? 9.413 4.104 -2.064 1.00 91.88 248 VAL A C 1
ATOM 2020 O O . VAL A 1 248 ? 9.077 5.088 -2.729 1.00 91.88 248 VAL A O 1
ATOM 2023 N N . GLY A 1 249 ? 8.723 2.973 -2.066 1.00 91.88 249 GLY A N 1
ATOM 2024 C CA . GLY A 1 249 ? 7.516 2.823 -2.866 1.00 91.88 249 GLY A CA 1
ATOM 2025 C C . GLY A 1 249 ? 6.838 1.482 -2.665 1.00 91.88 249 GLY A C 1
ATOM 2026 O O . GLY A 1 249 ? 7.290 0.658 -1.871 1.00 91.88 249 GLY A O 1
ATOM 2027 N N . THR A 1 250 ? 5.742 1.297 -3.399 1.00 93.62 250 THR A N 1
ATOM 2028 C CA . THR A 1 250 ? 4.990 0.044 -3.424 1.00 93.62 250 THR A CA 1
ATOM 2029 C C . THR A 1 250 ? 5.085 -0.584 -4.808 1.00 93.62 250 THR A C 1
ATOM 2031 O O . THR A 1 250 ? 4.800 0.085 -5.801 1.00 93.62 250 THR A O 1
ATOM 2034 N N . TRP A 1 251 ? 5.442 -1.865 -4.871 1.00 94.81 251 TRP A N 1
ATOM 2035 C CA . TRP A 1 251 ? 5.578 -2.622 -6.119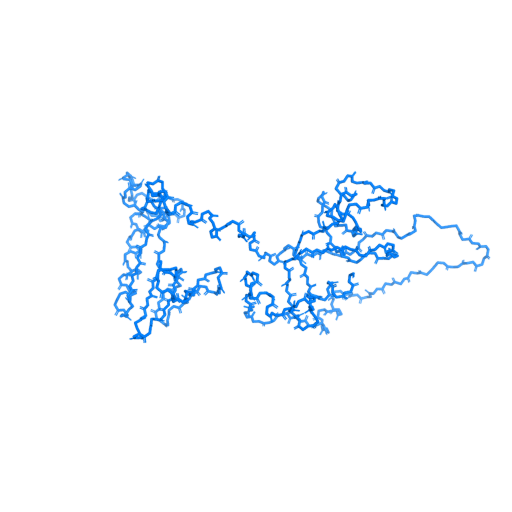 1.00 94.81 251 TRP A CA 1
ATOM 2036 C C . TRP A 1 251 ? 4.990 -4.025 -5.998 1.00 94.81 251 TRP A C 1
ATOM 2038 O O . TRP A 1 251 ? 4.791 -4.548 -4.898 1.00 94.81 251 TRP A O 1
ATOM 2048 N N . VAL A 1 252 ? 4.735 -4.651 -7.147 1.00 93.31 252 VAL A N 1
ATOM 2049 C CA . VAL A 1 252 ? 4.415 -6.081 -7.213 1.00 93.31 252 VAL A CA 1
ATOM 2050 C C . VAL A 1 252 ? 5.706 -6.884 -7.036 1.00 93.31 252 VAL A C 1
ATOM 2052 O O . VAL A 1 252 ? 6.735 -6.548 -7.621 1.00 93.31 252 VAL A O 1
ATOM 2055 N N . ALA A 1 253 ? 5.656 -7.975 -6.269 1.00 92.75 253 ALA A N 1
ATOM 2056 C CA . ALA A 1 253 ? 6.816 -8.837 -6.023 1.00 92.75 253 ALA A CA 1
ATOM 2057 C C . ALA A 1 253 ? 7.499 -9.324 -7.317 1.00 92.75 253 ALA A C 1
ATOM 2059 O O . ALA A 1 253 ? 8.723 -9.409 -7.379 1.00 92.75 253 ALA A O 1
ATOM 2060 N N . ASP A 1 254 ? 6.712 -9.604 -8.362 1.00 89.19 254 ASP A N 1
ATOM 2061 C CA . ASP A 1 254 ? 7.211 -9.996 -9.685 1.00 89.19 254 ASP A CA 1
ATOM 2062 C C . ASP A 1 254 ? 8.077 -8.909 -10.340 1.00 89.19 254 ASP A C 1
ATOM 2064 O O . ASP A 1 254 ? 9.086 -9.234 -10.961 1.00 89.19 254 ASP A O 1
ATOM 2068 N N . GLU A 1 255 ? 7.731 -7.627 -10.192 1.00 89.00 255 GLU A N 1
ATOM 2069 C CA . GLU A 1 255 ? 8.549 -6.529 -10.724 1.00 89.00 255 GLU A CA 1
ATOM 2070 C C . GLU A 1 255 ? 9.861 -6.412 -9.948 1.00 89.00 255 GLU A C 1
ATOM 2072 O O . GLU A 1 255 ? 10.924 -6.334 -10.555 1.00 89.00 255 GLU A O 1
ATOM 2077 N N . LEU A 1 256 ? 9.799 -6.480 -8.614 1.00 91.69 256 LEU A N 1
ATOM 2078 C CA . LEU A 1 256 ? 10.976 -6.383 -7.746 1.00 91.69 256 LEU A CA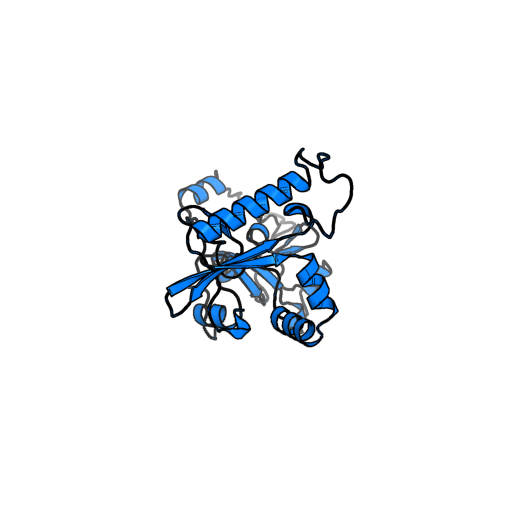 1
ATOM 2079 C C . LEU A 1 256 ? 11.978 -7.517 -7.973 1.00 91.69 256 LEU A C 1
ATOM 2081 O O . LEU A 1 256 ? 13.180 -7.283 -7.945 1.00 91.69 256 LEU A O 1
ATOM 2085 N N . ARG A 1 257 ? 11.503 -8.741 -8.233 1.00 89.81 257 ARG A N 1
ATOM 2086 C CA . ARG A 1 257 ? 12.377 -9.893 -8.510 1.00 89.81 257 ARG A CA 1
ATOM 2087 C C . ARG A 1 257 ? 13.224 -9.730 -9.769 1.00 89.81 257 ARG A C 1
ATOM 2089 O O . ARG A 1 257 ? 14.269 -10.362 -9.875 1.00 89.81 257 ARG A O 1
ATOM 2096 N N . ASN A 1 258 ? 12.755 -8.936 -10.725 1.00 83.31 258 ASN A N 1
ATOM 2097 C CA . ASN A 1 258 ? 13.443 -8.726 -11.993 1.00 83.31 258 ASN A CA 1
ATOM 2098 C C . ASN A 1 258 ? 14.264 -7.415 -12.008 1.00 83.31 258 ASN A C 1
ATOM 2100 O O . ASN A 1 258 ? 14.869 -7.111 -13.040 1.00 83.31 258 ASN A O 1
ATOM 2104 N N . ALA A 1 259 ? 14.207 -6.616 -10.929 1.00 80.25 259 ALA A N 1
ATOM 2105 C CA . ALA A 1 259 ? 14.660 -5.221 -10.874 1.00 80.25 259 ALA A CA 1
ATOM 2106 C C . ALA A 1 259 ? 16.151 -5.025 -10.590 1.00 80.25 259 ALA A C 1
ATOM 2108 O O . ALA A 1 259 ? 16.771 -5.895 -9.942 1.00 80.25 259 ALA A O 1
#

InterPro domains:
  IPR004868 DNA-directed DNA polymerase, family B, mitochondria/virus [PF03175] (127-224)
  IPR043502 DNA/RNA polymerase superfamily [SSF56672] (116-233)